Protein AF-A0A8T5JC82-F1 (afdb_monomer_lite)

Radius of gyration: 23.62 Å; chains: 1; bounding box: 60×57×66 Å

Foldseek 3Di:
DPDPPVVVVVVVVVVVPPPDPDPPPPPVVCVPDPDPVVVVVVVVVVVVVVVVVVVVLVVLQVVQFWDKDFLLLLQLLQADPPPRFRQPLVLLLLLVLQCCVPPNDPDPDPDNPNQLVQVLDPDDRDDSVNLNVVLVCCVVPNADRVLAFEAEPSSHGDDDSSVSSSCLNNVPRIGIYGYYDDDDDDGPTLVVCVVSPNDPVNSVVSLLSVLVSCQQLLSFWKKKFWLLLVVCPVVLVVVVVVPWDFSDKDKFQFPDLLVLLVQLCVLPPDDPVVSVVLVVLCPPGRGIMMITGTRDRSFDWDADPVRDTFGPVVVVVLVVVLVVVCVVSVHHSVNTIDIRGDSVSSNVNSVSCVVRGPPPDD

Secondary structure (DSSP, 8-state):
--SSHHHHHHHHHHHTT--S---GGGGGGGTT---HHHHHHHHHHHHHHHHHHHHHHHHHHHHT--EEEEHHHHHTT-B-TTT--BSBHHHHHHHHHHHIIIII----SSS-HHHHHHHTSSS----HHHHHHHHHHHHHH---GGGPEEE-TT--EEE-HHHHHHHHHTT-SEEEEEE-SS-----BSHHHHHHTT--HHHHHHHHHHHHHHHHHTT-SEEEEEPGGGGGGHHHHHHHHHTTS-EEEEEEEE-S-HHHHHHHHHTTS---HHHHHHHHHTTTTS--EEEEEEE--SS--EEE-TTS-EEEHHHHHHHHHHHHHHHHHHT--GGGTEE--SSHHHHHHHHHHHHHHS-----

Sequence (362 aa):
METKKTTIGKLRGLANHLPKPIEDGLLQSYRSLNNIKSRVWWKVYLAISNKKENLIWTKAIKENSPIMKNTKDFIARQFNNRDENLNRYDIIVRYLAIDKHYNGSSEKIKHDLYEKMQLKRDKEYISKDRILSLVRSIKEKGYDEKSSILVNRLQQLVDGSHRSASALYLDQKQIPIIVHGYNEKVEFGIDWFKKNDFTSEEIQYLKKMKDEIFIEKGILFPLILWPTIQNHFNEIEKKLMKKYRVAKTQNILLEDLSKFTKELYTLDDIPMWQINQKIKGMEGKAPNIKILYIEIPKPKFRKNENGKKVSTTLEGLKSSFRKTYSKKANIKDFYIMHSPDNFEDNQEAVKIIKKHATKKNE

Structure (mmCIF, N/CA/C/O backbone):
data_AF-A0A8T5JC82-F1
#
_entry.id   AF-A0A8T5JC82-F1
#
loop_
_atom_site.group_PDB
_atom_site.id
_atom_site.type_symbol
_atom_site.label_atom_id
_atom_site.label_alt_id
_atom_site.label_comp_id
_atom_site.label_asym_id
_atom_site.label_entity_id
_atom_site.label_seq_id
_atom_site.pdbx_PDB_ins_code
_atom_site.Cartn_x
_atom_site.Cartn_y
_atom_site.Cartn_z
_atom_site.occupancy
_atom_site.B_iso_or_equiv
_atom_site.auth_seq_id
_atom_site.auth_comp_id
_atom_site.auth_asym_id
_atom_site.auth_atom_id
_atom_site.pdbx_PDB_model_num
ATOM 1 N N . MET A 1 1 ? -36.727 22.807 -36.381 1.00 39.69 1 MET A N 1
ATOM 2 C CA . MET A 1 1 ? -35.338 23.074 -35.954 1.00 39.69 1 MET A CA 1
ATOM 3 C C . MET A 1 1 ? -35.365 24.189 -34.909 1.00 39.69 1 MET A C 1
ATOM 5 O O . MET A 1 1 ? -34.933 25.280 -35.216 1.00 39.69 1 MET A O 1
ATOM 9 N N . GLU A 1 2 ? -35.927 23.978 -33.703 1.00 33.50 2 GLU A N 1
ATOM 10 C CA . GLU A 1 2 ? -36.142 25.127 -32.789 1.00 33.50 2 GLU A CA 1
ATOM 11 C C . GLU A 1 2 ? -36.312 24.826 -31.284 1.00 33.50 2 GLU A C 1
ATOM 13 O O . GLU A 1 2 ? -36.796 25.661 -30.533 1.00 33.50 2 GLU A O 1
ATOM 18 N N . THR A 1 3 ? -35.859 23.674 -30.776 1.00 34.47 3 THR A N 1
ATOM 19 C CA . THR A 1 3 ? -36.050 23.324 -29.345 1.00 34.47 3 THR A CA 1
ATOM 20 C C . THR A 1 3 ? -34.764 23.071 -28.550 1.00 34.47 3 THR A C 1
ATOM 22 O O . THR A 1 3 ? -34.827 22.785 -27.359 1.00 34.47 3 THR A O 1
ATOM 25 N N . LYS A 1 4 ? -33.572 23.242 -29.147 1.00 33.66 4 LYS A N 1
ATOM 26 C CA . LYS A 1 4 ? -32.274 23.083 -28.443 1.00 33.66 4 LYS A CA 1
ATOM 27 C C . LYS A 1 4 ? -31.615 24.392 -27.980 1.00 33.66 4 LYS A C 1
ATOM 29 O O . LYS A 1 4 ? -30.685 24.342 -27.177 1.00 33.66 4 LYS A O 1
ATOM 34 N N . LYS A 1 5 ? -32.075 25.564 -28.441 1.00 32.91 5 LYS A N 1
ATOM 35 C CA . LYS A 1 5 ? -31.470 26.867 -28.079 1.00 32.91 5 LYS A CA 1
ATOM 36 C C . LYS A 1 5 ? -31.948 27.421 -26.726 1.00 32.91 5 LYS A C 1
ATOM 38 O O . LYS A 1 5 ? -31.210 28.161 -26.081 1.00 32.91 5 LYS A O 1
ATOM 43 N N . THR A 1 6 ? -33.119 27.016 -26.236 1.00 34.06 6 THR A N 1
ATOM 44 C CA . THR A 1 6 ? -33.730 27.570 -25.012 1.00 34.06 6 THR A CA 1
ATOM 45 C C . THR A 1 6 ? -33.169 26.988 -23.707 1.00 34.06 6 THR A C 1
ATOM 47 O O . THR A 1 6 ? -33.132 27.686 -22.693 1.00 34.06 6 THR A O 1
ATOM 50 N N . THR A 1 7 ? -32.637 25.761 -23.708 1.00 35.09 7 THR A N 1
ATOM 51 C CA . THR A 1 7 ? -32.039 25.151 -22.501 1.00 35.09 7 THR A CA 1
ATOM 52 C C . THR A 1 7 ? -30.637 25.696 -22.196 1.00 35.09 7 THR A C 1
ATOM 54 O O . THR A 1 7 ? -30.268 25.851 -21.033 1.00 35.09 7 THR A O 1
ATOM 57 N N . ILE A 1 8 ? -29.863 26.058 -23.228 1.00 35.12 8 ILE A N 1
ATOM 58 C CA . ILE A 1 8 ? -28.504 26.612 -23.074 1.00 35.12 8 ILE A CA 1
ATOM 59 C C . ILE A 1 8 ? -28.554 28.067 -22.574 1.00 35.12 8 ILE A C 1
ATOM 61 O O . ILE A 1 8 ? -27.736 28.455 -21.739 1.00 35.12 8 ILE A O 1
ATOM 65 N N . GLY A 1 9 ? -29.548 28.852 -23.010 1.00 30.25 9 GLY A N 1
ATOM 66 C CA . GLY A 1 9 ? -29.776 30.218 -22.520 1.00 30.25 9 GLY A CA 1
ATOM 67 C C . GLY A 1 9 ? -30.139 30.274 -21.031 1.00 30.25 9 GLY A C 1
ATOM 68 O O . GLY A 1 9 ? -29.582 31.085 -20.293 1.00 30.25 9 GLY A O 1
ATOM 69 N N . LYS A 1 10 ? -30.982 29.346 -20.551 1.00 33.84 10 LYS A N 1
ATOM 70 C CA . LYS A 1 10 ? -31.361 29.262 -19.126 1.00 33.84 10 LYS A CA 1
ATOM 71 C C . LYS A 1 10 ? -30.206 28.831 -18.209 1.00 33.84 10 LYS A C 1
ATOM 73 O O . LYS A 1 10 ? -30.127 29.299 -17.077 1.00 33.84 10 LYS A O 1
ATOM 78 N N . LEU A 1 11 ? -29.269 28.008 -18.695 1.00 33.88 11 LEU A N 1
ATOM 79 C CA . LEU A 1 11 ? -28.065 27.626 -17.938 1.00 33.88 11 LEU A CA 1
ATOM 80 C C . LEU A 1 11 ? -27.020 28.752 -17.852 1.00 33.88 11 LEU A C 1
ATOM 82 O O . LEU A 1 11 ? -26.291 28.821 -16.865 1.00 33.88 11 LEU A O 1
ATOM 86 N N . ARG A 1 12 ? -26.961 29.655 -18.843 1.00 34.12 12 ARG A N 1
ATOM 87 C CA . ARG A 1 12 ? -26.085 30.842 -18.798 1.00 34.12 12 ARG A CA 1
ATOM 88 C C . ARG A 1 12 ? -26.594 31.915 -17.830 1.00 34.12 12 ARG A C 1
ATOM 90 O O . ARG A 1 12 ? -25.780 32.508 -17.131 1.00 34.12 12 ARG A O 1
ATOM 97 N N . GLY A 1 13 ? -27.911 32.107 -17.719 1.00 30.98 13 GLY A N 1
ATOM 98 C CA . GLY A 1 13 ? -28.504 33.046 -16.753 1.00 30.98 13 GLY A CA 1
ATOM 99 C C . GLY A 1 13 ? -28.224 32.681 -15.288 1.00 30.98 13 GLY A C 1
ATOM 100 O O . GLY A 1 13 ? -27.914 33.553 -14.485 1.00 30.98 13 GLY A O 1
ATOM 101 N N . LEU A 1 14 ? -28.224 31.385 -14.955 1.00 35.31 14 LEU A N 1
ATOM 102 C CA . LEU A 1 14 ? -27.908 30.889 -13.606 1.00 35.31 14 LEU A CA 1
ATOM 103 C C . LEU A 1 14 ? -26.423 31.024 -13.226 1.00 35.31 14 LEU A C 1
ATOM 105 O O . LEU A 1 14 ? -26.105 31.082 -12.041 1.00 35.31 14 LEU A O 1
ATOM 109 N N . ALA A 1 15 ? -25.513 31.091 -14.204 1.00 35.59 15 ALA A N 1
ATOM 110 C CA . ALA A 1 15 ? -24.084 31.280 -13.950 1.00 35.59 15 ALA A CA 1
ATOM 111 C C . ALA A 1 15 ? -23.743 32.727 -13.549 1.00 35.59 15 ALA A C 1
ATOM 113 O O . ALA A 1 15 ? -22.815 32.945 -12.776 1.00 35.59 15 ALA A O 1
ATOM 114 N N . ASN A 1 16 ? -24.529 33.705 -14.010 1.00 34.12 16 ASN A N 1
ATOM 115 C CA . ASN A 1 16 ? -24.330 35.127 -13.706 1.00 34.12 16 ASN A CA 1
ATOM 116 C C . ASN A 1 16 ? -24.946 35.559 -12.363 1.00 34.12 16 ASN A C 1
ATOM 118 O O . ASN A 1 16 ? -24.823 36.716 -11.975 1.00 34.12 16 ASN A O 1
ATOM 122 N N . HIS A 1 17 ? -25.622 34.649 -11.657 1.00 36.19 17 HIS A N 1
ATOM 123 C CA . HIS A 1 17 ? -26.113 34.845 -10.285 1.00 36.19 17 HIS A CA 1
ATOM 124 C C . HIS A 1 17 ? -25.410 33.912 -9.289 1.00 36.19 17 HIS A C 1
ATOM 126 O O . HIS A 1 17 ? -25.869 33.741 -8.160 1.00 36.19 17 HIS A O 1
ATOM 132 N N . LEU A 1 18 ? -24.290 33.297 -9.694 1.00 34.41 18 LEU A N 1
ATOM 133 C CA . LEU A 1 18 ? -23.424 32.585 -8.764 1.00 34.41 18 LEU A CA 1
ATOM 134 C C . LEU A 1 18 ? -22.832 33.608 -7.783 1.00 34.41 18 LEU A C 1
ATOM 136 O O . LEU A 1 18 ? -22.176 34.552 -8.233 1.00 34.41 18 LEU A O 1
ATOM 140 N N . PRO A 1 19 ? -23.033 33.451 -6.462 1.00 31.38 19 PRO A N 1
ATOM 141 C CA . PRO A 1 19 ? -22.309 34.263 -5.499 1.00 31.38 19 PRO A CA 1
ATOM 142 C C . PRO A 1 19 ? -20.804 34.094 -5.751 1.00 31.38 19 PRO A C 1
ATOM 144 O O . PRO A 1 19 ? -20.332 32.988 -6.042 1.00 31.38 19 PRO A O 1
ATOM 147 N N . LYS A 1 20 ? -20.064 35.210 -5.673 1.00 35.31 20 LYS A N 1
ATOM 148 C CA . LYS A 1 20 ? -18.591 35.229 -5.637 1.00 35.31 20 LYS A CA 1
ATOM 149 C C . LYS A 1 20 ? -18.082 34.160 -4.653 1.00 35.31 20 LYS A C 1
ATOM 151 O O . LYS A 1 20 ? -18.830 33.820 -3.734 1.00 35.31 20 LYS A O 1
ATOM 156 N N . PRO A 1 21 ? -16.862 33.615 -4.857 1.00 36.16 21 PRO A N 1
ATOM 157 C CA . PRO A 1 21 ? -16.375 32.472 -4.094 1.00 36.16 21 PRO A CA 1
ATOM 158 C C . PRO A 1 21 ? -16.602 32.737 -2.611 1.00 36.16 21 PRO A C 1
ATOM 160 O O . PRO A 1 21 ? -16.091 33.713 -2.072 1.00 36.16 21 PRO A O 1
ATOM 163 N N . ILE A 1 22 ? -17.459 31.920 -2.007 1.00 36.41 22 ILE A N 1
ATOM 164 C CA . ILE A 1 22 ? -17.767 32.019 -0.591 1.00 36.41 22 ILE A CA 1
ATOM 165 C C . ILE A 1 22 ? -16.470 31.648 0.124 1.00 36.41 22 ILE A C 1
ATOM 167 O O . ILE A 1 22 ? -16.003 30.519 -0.026 1.00 36.41 22 ILE A O 1
ATOM 171 N N . GLU A 1 23 ? -15.878 32.622 0.817 1.00 37.09 23 GLU A N 1
ATOM 172 C CA . GLU A 1 23 ? -14.703 32.439 1.667 1.00 37.09 23 GLU A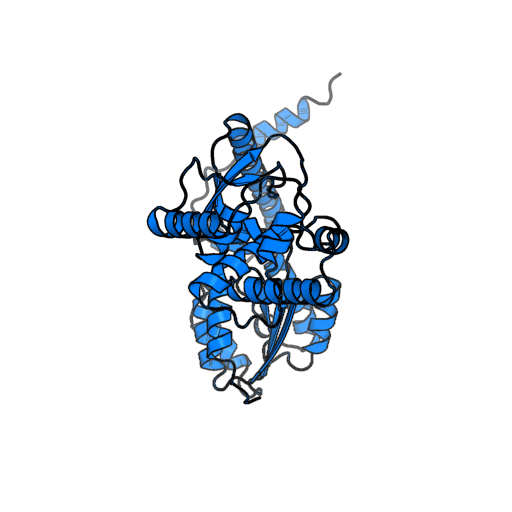 CA 1
ATOM 173 C C . GLU A 1 23 ? -14.909 31.251 2.618 1.00 37.09 23 GLU A C 1
ATOM 175 O O . GLU A 1 23 ? -16.023 30.977 3.081 1.00 37.09 23 GLU A O 1
ATOM 180 N N . ASP A 1 24 ? -13.813 30.543 2.889 1.00 39.47 24 ASP A N 1
ATOM 181 C CA . ASP A 1 24 ? -13.731 29.193 3.465 1.00 39.47 24 ASP A CA 1
ATOM 182 C C . ASP A 1 24 ? -14.443 28.984 4.826 1.00 39.47 24 ASP A C 1
ATOM 184 O O .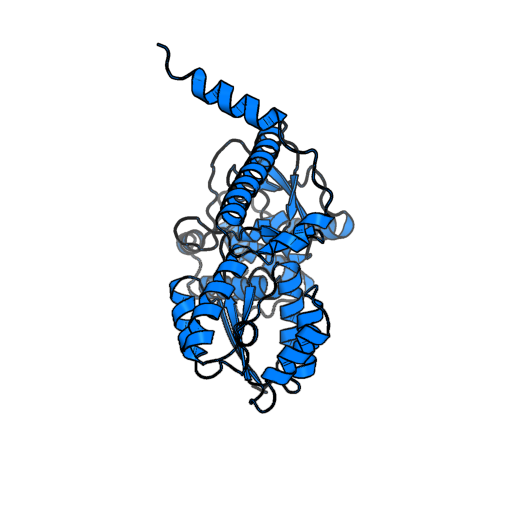 ASP A 1 24 ? -14.582 27.854 5.295 1.00 39.47 24 ASP A O 1
ATOM 188 N N . GLY A 1 25 ? -14.970 30.041 5.451 1.00 31.92 25 GLY A N 1
ATOM 189 C CA . GLY A 1 25 ? -15.640 30.003 6.755 1.00 31.92 25 GLY A CA 1
ATOM 190 C C . GLY A 1 25 ? -17.055 29.402 6.777 1.00 31.92 25 GLY A C 1
ATOM 191 O O . GLY A 1 25 ? -17.503 28.945 7.827 1.00 31.92 25 GLY A O 1
ATOM 192 N N . LEU A 1 26 ? -17.779 29.340 5.652 1.00 31.41 26 LEU A N 1
ATOM 193 C CA . LEU A 1 26 ? -19.187 28.885 5.641 1.00 31.41 26 LEU A CA 1
ATOM 194 C C . LEU A 1 26 ? -19.376 27.368 5.442 1.00 31.41 26 LEU A C 1
ATOM 196 O O . LEU A 1 26 ? -20.502 26.872 5.519 1.00 31.41 26 LEU A O 1
ATOM 200 N N . LEU A 1 27 ? -18.302 26.595 5.237 1.00 38.69 27 LEU A N 1
ATOM 201 C CA . LEU A 1 27 ? -18.397 25.132 5.105 1.00 38.69 27 LEU A CA 1
ATOM 202 C C . LEU A 1 27 ? -18.720 24.421 6.433 1.00 38.69 27 LEU A C 1
ATOM 204 O O . LEU A 1 27 ? -19.273 23.316 6.419 1.00 38.69 27 LEU A O 1
ATOM 208 N N . GLN A 1 28 ? -18.427 25.050 7.579 1.00 34.97 28 GLN A N 1
ATOM 209 C CA . GLN A 1 28 ? -18.692 24.465 8.898 1.00 34.97 28 GLN A CA 1
ATOM 210 C C . GLN A 1 28 ? -20.190 24.366 9.223 1.00 34.97 28 GLN A C 1
ATOM 212 O O . GLN A 1 28 ? -20.608 23.397 9.856 1.00 34.97 28 GLN A O 1
ATOM 217 N N . SER A 1 29 ? -21.026 25.286 8.732 1.00 32.56 29 SER A N 1
ATOM 218 C CA . SER A 1 29 ? -22.471 25.278 9.011 1.00 32.56 29 SER A CA 1
ATOM 219 C C . SER A 1 29 ? -23.255 24.249 8.184 1.00 32.56 29 SER A C 1
ATOM 221 O O . SER A 1 29 ? -24.373 23.890 8.546 1.00 32.56 29 SER A O 1
ATOM 223 N N . TYR A 1 30 ? -22.669 23.702 7.112 1.00 35.28 30 TYR A N 1
ATOM 224 C CA . TYR A 1 30 ? -23.335 22.724 6.241 1.00 35.28 30 TYR A CA 1
ATOM 225 C C . TYR A 1 30 ? -23.135 21.260 6.660 1.00 35.28 30 TYR A C 1
ATOM 227 O O . TYR A 1 30 ? -23.903 20.395 6.231 1.00 35.28 30 TYR A O 1
ATOM 235 N N . ARG A 1 31 ? -22.149 20.964 7.523 1.00 38.31 31 ARG A N 1
ATOM 236 C CA . ARG A 1 31 ? -21.901 19.607 8.054 1.00 38.31 31 ARG A CA 1
ATOM 237 C C . ARG A 1 31 ? -23.002 19.114 9.002 1.00 38.31 31 ARG A C 1
ATOM 239 O O . ARG A 1 31 ? -23.110 17.908 9.209 1.00 38.31 31 ARG A O 1
ATOM 246 N N . SER A 1 32 ? -23.834 20.009 9.537 1.00 39.22 32 SER A N 1
ATOM 247 C CA . SER A 1 32 ? -24.924 19.671 10.463 1.00 39.22 32 SER A CA 1
ATOM 248 C C . SER A 1 32 ? -26.269 19.378 9.783 1.00 39.22 32 SER A C 1
ATOM 250 O O . SER A 1 32 ? -27.200 18.935 10.453 1.00 39.22 32 SER A O 1
ATOM 252 N N . LEU A 1 33 ? -26.401 19.569 8.462 1.00 34.00 33 LEU A N 1
ATOM 253 C CA . LEU A 1 33 ? -27.695 19.470 7.778 1.00 34.00 33 LEU A CA 1
ATOM 254 C C . LEU A 1 33 ? -27.789 18.247 6.858 1.00 34.00 33 LEU A C 1
ATOM 256 O O . LEU A 1 33 ? -27.259 18.194 5.745 1.00 34.00 33 LEU A O 1
ATOM 260 N N . ASN A 1 34 ? -28.571 17.278 7.328 1.00 42.41 34 ASN A N 1
ATOM 261 C CA . ASN A 1 34 ? -28.935 16.017 6.682 1.00 42.41 34 ASN A CA 1
ATOM 262 C C . ASN A 1 34 ? -29.936 16.223 5.519 1.00 42.41 34 ASN A C 1
ATOM 264 O O . ASN A 1 34 ? -30.946 15.531 5.431 1.00 42.41 34 ASN A O 1
ATOM 268 N N . ASN A 1 35 ? -29.711 17.220 4.653 1.00 40.47 35 ASN A N 1
ATOM 269 C CA . ASN A 1 35 ? -30.736 17.707 3.729 1.00 40.47 35 ASN A CA 1
ATOM 270 C C . ASN A 1 35 ? -30.353 17.562 2.246 1.00 40.47 35 ASN A C 1
ATOM 272 O O . ASN A 1 35 ? -29.208 17.760 1.851 1.00 40.47 35 ASN A O 1
ATOM 276 N N . ILE A 1 36 ? -31.332 17.234 1.395 1.00 39.91 36 ILE A N 1
ATOM 277 C CA . ILE A 1 36 ? -31.166 16.854 -0.028 1.00 39.91 36 ILE A CA 1
ATOM 278 C C . ILE A 1 36 ? -30.349 17.880 -0.844 1.00 39.91 36 ILE A C 1
ATOM 280 O O . ILE A 1 36 ? -29.593 17.495 -1.739 1.00 39.91 36 ILE A O 1
ATOM 284 N N . LYS A 1 37 ? -30.421 19.173 -0.494 1.00 34.75 37 LYS A N 1
ATOM 285 C CA . LYS A 1 37 ? -29.662 20.257 -1.141 1.00 34.75 37 LYS A CA 1
ATOM 286 C C . LYS A 1 37 ? -28.137 20.106 -1.003 1.00 34.75 37 LYS A C 1
ATOM 288 O O . LYS A 1 37 ? -27.432 20.395 -1.968 1.00 34.75 37 LYS A O 1
ATOM 293 N N . SER A 1 38 ? -27.619 19.584 0.117 1.00 49.59 38 SER A N 1
ATOM 294 C CA . SER A 1 38 ? -26.169 19.381 0.305 1.00 49.59 38 SER A CA 1
ATOM 295 C C . SER A 1 38 ? -25.626 18.269 -0.599 1.00 49.59 38 SER A C 1
ATOM 297 O O . SER A 1 38 ? -24.549 18.400 -1.173 1.00 49.59 38 SER A O 1
ATOM 299 N N . ARG A 1 39 ? -26.417 17.213 -0.843 1.00 42.31 39 ARG A N 1
ATOM 300 C CA . ARG A 1 39 ? -26.066 16.121 -1.772 1.00 42.31 39 ARG A CA 1
ATOM 301 C C . ARG A 1 39 ? -26.080 16.566 -3.238 1.00 42.31 39 ARG A C 1
ATOM 303 O O . ARG A 1 39 ? -25.300 16.040 -4.031 1.00 42.31 39 ARG A O 1
ATOM 310 N N . VAL A 1 40 ? -26.944 17.513 -3.610 1.00 44.12 40 VAL A N 1
ATOM 311 C CA . VAL A 1 40 ? -26.987 18.083 -4.970 1.00 44.12 40 VAL A CA 1
ATOM 312 C C . VAL A 1 40 ? -25.781 18.989 -5.209 1.00 44.12 40 VAL A C 1
ATOM 314 O O . VAL A 1 40 ? -25.069 18.787 -6.190 1.00 44.12 40 VAL A O 1
ATOM 317 N N . TRP A 1 41 ? -25.478 19.902 -4.282 1.00 46.03 41 TRP A N 1
ATOM 318 C CA . TRP A 1 41 ? -24.269 20.731 -4.352 1.00 46.03 41 TRP A CA 1
ATOM 319 C C . TRP A 1 41 ? -22.983 19.897 -4.326 1.00 46.03 41 TRP A C 1
ATOM 321 O O . TRP A 1 41 ? -22.046 20.186 -5.067 1.00 46.03 41 TRP A O 1
ATO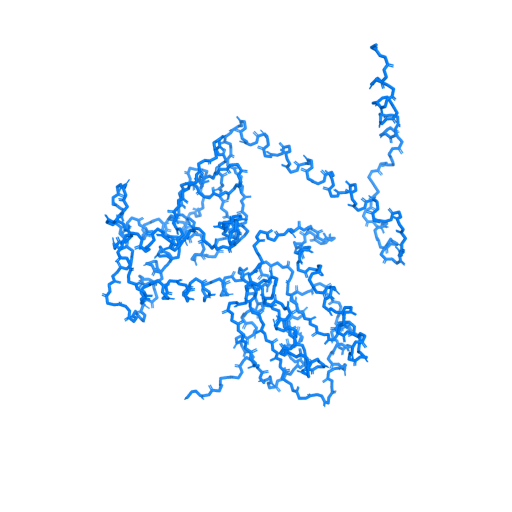M 331 N N . TRP A 1 42 ? -22.972 18.787 -3.584 1.00 44.34 42 TRP A N 1
ATOM 332 C CA . TRP A 1 42 ? -21.884 17.808 -3.604 1.00 44.34 42 TRP A CA 1
ATOM 333 C C . TRP A 1 42 ? -21.683 17.156 -4.981 1.00 44.34 42 TRP A C 1
ATOM 335 O O . TRP A 1 42 ? -20.557 17.056 -5.472 1.00 44.34 42 TRP A O 1
ATOM 345 N N . LYS A 1 43 ? -22.771 16.747 -5.649 1.00 43.47 43 LYS A N 1
ATOM 346 C CA . LYS A 1 43 ? -22.710 16.226 -7.026 1.00 43.47 43 LYS A CA 1
ATOM 347 C C . LYS A 1 43 ? -22.212 17.285 -8.015 1.00 43.47 43 LYS A C 1
ATOM 349 O O . LYS A 1 43 ? -21.453 16.945 -8.919 1.00 43.47 43 LYS A O 1
ATOM 354 N N . VAL A 1 44 ? -22.597 18.550 -7.831 1.00 44.75 44 VAL A N 1
ATOM 355 C CA . VAL A 1 44 ? -22.126 19.678 -8.653 1.00 44.75 44 VAL A CA 1
ATOM 356 C C . VAL A 1 44 ? -20.630 19.927 -8.440 1.00 44.75 44 VAL A C 1
ATOM 358 O O . VAL A 1 44 ? -19.894 20.029 -9.418 1.00 44.75 44 VAL A O 1
ATOM 361 N N . TYR A 1 45 ? -20.150 19.933 -7.194 1.00 47.59 45 TYR A N 1
ATOM 362 C CA . TYR A 1 45 ? -18.726 20.085 -6.883 1.00 47.59 45 TYR A CA 1
ATOM 363 C C . TYR A 1 45 ? -17.877 18.972 -7.518 1.00 47.59 45 TYR A C 1
ATOM 365 O O . TYR A 1 45 ? -16.897 19.267 -8.202 1.00 47.59 45 TYR A O 1
ATOM 373 N N . LEU A 1 46 ? -18.299 17.707 -7.391 1.00 39.88 46 LEU A N 1
ATOM 374 C CA . LEU A 1 46 ? -17.639 16.566 -8.044 1.00 39.88 46 LEU A CA 1
ATOM 375 C C . LEU A 1 46 ? -17.643 16.681 -9.577 1.00 39.88 46 LEU A C 1
ATOM 377 O O . LEU A 1 46 ? -16.666 16.328 -10.236 1.00 39.88 46 LEU A O 1
ATOM 381 N N . ALA A 1 47 ? -18.730 17.181 -10.171 1.00 40.12 47 ALA A N 1
ATOM 382 C CA . ALA A 1 47 ? -18.799 17.398 -11.613 1.00 40.12 47 ALA A CA 1
ATOM 383 C C . ALA A 1 47 ? -17.832 18.503 -12.077 1.00 40.12 47 ALA A C 1
ATOM 385 O O . ALA A 1 47 ? -17.193 18.364 -13.121 1.00 40.12 47 ALA A O 1
ATOM 386 N N . ILE A 1 48 ? -17.686 19.576 -11.293 1.00 42.66 48 ILE A N 1
ATOM 387 C CA . ILE A 1 48 ? -16.760 20.683 -11.571 1.00 42.66 48 ILE A CA 1
ATOM 388 C C . ILE A 1 48 ? -15.302 20.240 -11.383 1.00 42.66 48 ILE A C 1
ATOM 390 O O . ILE A 1 48 ? -14.467 20.554 -12.234 1.00 42.66 48 ILE A O 1
ATOM 394 N N . SER A 1 49 ? -14.986 19.477 -10.328 1.00 41.69 49 SER A N 1
ATOM 395 C CA . SER A 1 49 ? -13.632 18.950 -10.103 1.00 41.69 49 SER A CA 1
ATOM 396 C C . SER A 1 49 ? -13.208 18.007 -11.230 1.00 41.69 49 SER A C 1
ATOM 398 O O . SER A 1 49 ? -12.120 18.168 -11.780 1.00 41.69 49 SER A O 1
ATOM 400 N N . ASN A 1 50 ? -14.103 17.108 -11.656 1.00 43.88 50 ASN A N 1
ATOM 401 C CA . ASN A 1 50 ? -13.866 16.216 -12.792 1.00 43.88 50 ASN A CA 1
ATOM 402 C C . ASN A 1 50 ? -13.672 16.996 -14.104 1.00 43.88 50 ASN A C 1
ATOM 404 O O . ASN A 1 50 ? -12.834 16.627 -14.923 1.00 43.88 50 ASN A O 1
ATOM 408 N N . LYS A 1 51 ? -14.408 18.100 -14.313 1.00 45.66 51 LYS A N 1
ATOM 409 C CA . LYS A 1 51 ? -14.226 18.975 -15.486 1.00 45.66 51 LYS A CA 1
ATOM 410 C C . LYS A 1 51 ? -12.860 19.664 -15.498 1.00 45.66 51 LYS A C 1
ATOM 412 O O . LYS A 1 51 ? -12.232 19.712 -16.552 1.00 45.66 51 LYS A O 1
ATOM 417 N N . LYS A 1 52 ? -12.399 20.183 -14.354 1.00 51.03 52 LYS A N 1
ATOM 418 C CA . LYS A 1 52 ? -11.067 20.804 -14.232 1.00 51.03 52 LYS A CA 1
ATOM 419 C C . LYS A 1 52 ? -9.950 19.789 -14.464 1.00 51.03 52 LYS A C 1
ATOM 421 O O . LYS A 1 52 ? -9.025 20.081 -15.212 1.00 51.03 52 LYS A O 1
ATOM 426 N N . GLU A 1 53 ? -10.063 18.598 -13.880 1.00 55.38 53 GLU A N 1
ATOM 427 C CA . GLU A 1 53 ? -9.099 17.517 -14.091 1.00 55.38 53 GLU A CA 1
ATOM 428 C C . GLU A 1 53 ? -9.040 17.118 -15.575 1.00 55.38 53 GLU A C 1
ATOM 430 O O . GLU A 1 53 ? -7.963 17.114 -16.165 1.00 55.38 53 GLU A O 1
ATOM 435 N N . ASN A 1 54 ? -10.191 16.922 -16.228 1.00 57.75 54 ASN A N 1
ATOM 436 C CA . ASN A 1 54 ? -10.253 16.648 -17.667 1.00 57.75 54 ASN A CA 1
ATOM 437 C C . ASN A 1 54 ? -9.607 17.749 -18.522 1.00 57.75 54 ASN A C 1
ATOM 439 O O . ASN A 1 54 ? -8.949 17.435 -19.513 1.00 57.75 54 ASN A O 1
ATOM 443 N N . LEU A 1 55 ? -9.758 19.026 -18.158 1.00 56.72 55 LEU A N 1
ATOM 444 C CA . LEU A 1 55 ? -9.154 20.136 -18.900 1.00 56.72 55 LEU A CA 1
ATOM 445 C C . LEU A 1 55 ? -7.619 20.126 -18.799 1.00 56.72 55 LEU A C 1
ATOM 447 O O . LEU A 1 55 ? -6.949 20.300 -19.815 1.00 56.72 55 LEU A O 1
ATOM 451 N N . ILE A 1 56 ? -7.075 19.858 -17.606 1.00 60.06 56 ILE A N 1
ATOM 452 C CA . ILE A 1 56 ? -5.626 19.718 -17.379 1.00 60.06 56 ILE A CA 1
ATOM 453 C C . ILE A 1 56 ? -5.069 18.571 -18.227 1.00 60.06 56 ILE A C 1
ATOM 455 O O . ILE A 1 56 ? -4.080 18.757 -18.932 1.00 60.06 56 ILE A O 1
ATOM 459 N N . TRP A 1 57 ? -5.740 17.415 -18.233 1.00 63.09 57 TRP A N 1
ATOM 460 C CA . TRP A 1 57 ? -5.325 16.272 -19.053 1.00 63.09 57 TRP A CA 1
ATOM 461 C C . TRP A 1 57 ? -5.396 16.575 -20.546 1.00 63.09 57 TRP A C 1
ATOM 463 O O . TRP A 1 57 ? -4.474 16.248 -21.283 1.00 63.09 57 TRP A O 1
ATOM 473 N N . THR A 1 58 ? -6.458 17.245 -20.997 1.00 60.53 58 THR A N 1
ATOM 474 C CA . THR A 1 58 ? -6.618 17.600 -22.415 1.00 60.53 58 THR A CA 1
ATOM 475 C C . THR A 1 58 ? -5.516 18.552 -22.879 1.00 60.53 58 THR A C 1
ATOM 477 O O . THR A 1 58 ? -5.045 18.432 -24.007 1.00 60.53 58 THR A O 1
ATOM 480 N N . LYS A 1 59 ? -5.087 19.477 -22.014 1.00 58.38 59 LYS A N 1
ATOM 481 C CA . LYS A 1 59 ? -3.985 20.401 -22.293 1.00 58.38 59 LYS A CA 1
ATOM 482 C C . LYS A 1 59 ? -2.633 19.680 -22.296 1.00 58.38 59 LYS A C 1
ATOM 484 O O . LYS A 1 59 ? -1.912 19.768 -23.280 1.00 58.38 59 LYS A O 1
ATOM 489 N N . ALA A 1 60 ? -2.340 18.881 -21.271 1.00 62.09 60 ALA A N 1
ATOM 490 C CA . ALA A 1 60 ? -1.074 18.155 -21.177 1.00 62.09 60 ALA A CA 1
ATOM 491 C C . ALA A 1 60 ? -0.875 17.121 -22.297 1.00 62.09 60 ALA A C 1
ATOM 493 O O . ALA A 1 60 ? 0.233 16.973 -22.798 1.00 62.09 60 ALA A O 1
ATOM 494 N N . ILE A 1 61 ? -1.948 16.451 -22.739 1.00 67.81 61 ILE A N 1
ATOM 495 C CA . ILE A 1 61 ? -1.908 15.554 -23.906 1.00 67.81 61 ILE A CA 1
ATOM 496 C C . ILE A 1 61 ? -1.558 16.332 -25.183 1.00 67.81 61 ILE A C 1
ATOM 498 O O . ILE A 1 61 ? -0.843 15.814 -26.033 1.00 67.81 61 ILE A O 1
ATOM 502 N N . LYS A 1 62 ? -2.055 17.567 -25.330 1.00 62.06 62 LYS A N 1
ATOM 503 C CA . LYS A 1 62 ? -1.759 18.416 -26.494 1.00 62.06 62 LYS A CA 1
ATOM 504 C C . LYS A 1 62 ? -0.340 18.980 -26.470 1.00 62.06 62 LYS A C 1
ATOM 506 O O . LYS A 1 62 ? 0.258 19.127 -27.526 1.00 62.06 62 LYS A O 1
ATOM 511 N N . GLU A 1 63 ? 0.177 19.294 -25.287 1.00 66.38 63 GLU A N 1
ATOM 512 C CA . GLU A 1 63 ? 1.478 19.955 -25.104 1.00 66.38 63 GLU A CA 1
ATOM 513 C C . GLU A 1 63 ? 2.624 18.968 -24.827 1.00 66.38 63 GLU A C 1
ATOM 515 O O . GLU A 1 63 ? 3.768 19.386 -24.672 1.00 66.38 63 GLU A O 1
ATOM 520 N N . ASN A 1 64 ? 2.329 17.664 -24.736 1.00 72.12 64 ASN A N 1
ATOM 521 C CA . ASN A 1 64 ? 3.276 16.586 -24.420 1.00 72.12 64 ASN A CA 1
ATOM 522 C C . ASN A 1 64 ? 4.171 16.888 -23.198 1.00 72.12 64 ASN A C 1
ATOM 524 O O . ASN A 1 64 ? 5.323 16.463 -23.128 1.00 72.12 64 ASN A O 1
ATOM 528 N N . SER A 1 65 ? 3.642 17.661 -22.246 1.00 81.56 65 SER A N 1
ATOM 529 C CA . SER A 1 65 ? 4.400 18.177 -21.107 1.00 81.56 65 SER A CA 1
ATOM 530 C C . SER A 1 65 ? 4.330 17.220 -19.912 1.00 81.56 65 SER A C 1
ATOM 532 O O . SER A 1 65 ? 3.255 16.667 -19.642 1.00 81.56 65 SER A O 1
ATOM 534 N N . PRO A 1 66 ? 5.434 17.036 -19.164 1.00 88.00 66 PRO A N 1
ATOM 535 C CA . PRO A 1 66 ? 5.438 16.226 -17.954 1.00 88.00 66 PRO A CA 1
ATOM 536 C C . PRO A 1 66 ? 4.437 16.722 -16.906 1.00 88.00 66 PRO A C 1
ATOM 538 O O . PRO A 1 66 ? 4.333 17.913 -16.622 1.00 88.00 66 PRO A O 1
ATOM 541 N N . ILE A 1 67 ? 3.729 15.789 -16.271 1.00 89.06 67 ILE A N 1
ATOM 542 C CA . ILE A 1 67 ? 2.873 16.043 -15.112 1.00 89.06 67 ILE A CA 1
ATOM 543 C C . ILE A 1 67 ? 3.451 15.313 -13.907 1.00 89.06 67 ILE A C 1
ATOM 545 O O . ILE A 1 67 ? 3.667 14.104 -13.950 1.00 89.06 67 ILE A O 1
ATOM 549 N N . MET A 1 68 ? 3.621 16.017 -12.790 1.00 90.81 68 MET A N 1
ATOM 550 C CA . MET A 1 68 ? 4.019 15.380 -11.537 1.00 90.81 68 MET A CA 1
ATOM 551 C C . MET A 1 68 ? 2.861 14.583 -10.937 1.00 90.81 68 MET A C 1
ATOM 553 O O . MET A 1 68 ? 1.784 15.107 -10.636 1.00 90.81 68 MET A O 1
ATOM 557 N N . LYS A 1 69 ? 3.091 13.287 -10.735 1.00 90.62 69 LYS A N 1
ATOM 558 C CA . LYS A 1 69 ? 2.117 12.335 -10.210 1.00 90.62 69 LYS A CA 1
ATOM 559 C C . LYS A 1 69 ? 2.631 11.724 -8.917 1.00 90.62 69 LYS A C 1
ATOM 561 O O . LYS A 1 69 ? 3.792 11.358 -8.828 1.00 90.62 69 LYS A O 1
ATOM 566 N N . ASN A 1 70 ? 1.764 11.573 -7.915 1.00 92.25 70 ASN A N 1
ATOM 567 C CA . ASN A 1 70 ? 2.122 10.829 -6.706 1.00 92.25 70 ASN A CA 1
ATOM 568 C C . ASN A 1 70 ? 2.449 9.372 -7.063 1.00 92.25 70 ASN A C 1
ATOM 570 O O . ASN A 1 70 ? 1.646 8.710 -7.723 1.00 92.25 70 ASN A O 1
ATOM 574 N N . THR A 1 71 ? 3.604 8.885 -6.613 1.00 94.56 71 THR A N 1
ATOM 575 C CA . THR A 1 71 ? 4.128 7.564 -6.989 1.00 94.56 71 THR A CA 1
ATOM 576 C C . THR A 1 71 ? 3.186 6.441 -6.577 1.00 94.56 71 THR A C 1
ATOM 578 O O . THR A 1 71 ? 2.890 5.560 -7.377 1.00 94.56 71 THR A O 1
ATOM 581 N N . LYS A 1 72 ? 2.643 6.483 -5.358 1.00 93.38 72 LYS A N 1
ATOM 582 C CA . LYS A 1 72 ? 1.767 5.424 -4.838 1.00 93.38 72 LYS A CA 1
ATOM 583 C C . LYS A 1 72 ? 0.422 5.388 -5.571 1.00 93.38 72 LYS A C 1
ATOM 585 O O . LYS A 1 72 ? -0.025 4.313 -5.961 1.00 93.38 72 LYS A O 1
ATOM 590 N N . ASP A 1 73 ? -0.169 6.552 -5.863 1.00 90.44 73 ASP A N 1
ATOM 591 C CA . ASP A 1 73 ? -1.356 6.669 -6.730 1.00 90.44 73 ASP A CA 1
ATOM 592 C C . ASP A 1 73 ? -1.073 6.164 -8.151 1.00 90.44 73 ASP A C 1
ATOM 594 O O . ASP A 1 73 ? -1.913 5.498 -8.753 1.00 90.44 73 ASP A O 1
ATOM 598 N N . PHE A 1 74 ? 0.117 6.436 -8.690 1.00 92.88 74 PHE A N 1
ATOM 599 C CA . PHE A 1 74 ? 0.529 5.893 -9.979 1.00 92.88 74 PHE A CA 1
ATOM 600 C C . PHE A 1 74 ? 0.627 4.359 -9.953 1.00 92.88 74 PHE A C 1
ATOM 602 O O . PHE A 1 74 ? 0.042 3.709 -10.821 1.00 92.88 74 PHE A O 1
ATOM 609 N N . ILE A 1 75 ? 1.286 3.765 -8.952 1.00 94.00 75 ILE A N 1
ATOM 610 C CA . ILE A 1 75 ? 1.384 2.303 -8.810 1.00 94.00 75 ILE A CA 1
ATOM 611 C C . I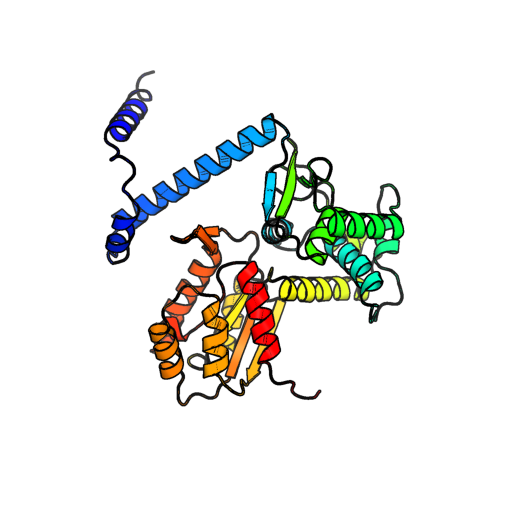LE A 1 75 ? -0.008 1.673 -8.628 1.00 94.00 75 ILE A C 1
ATOM 613 O O . ILE A 1 75 ? -0.337 0.697 -9.303 1.00 94.00 75 ILE A O 1
ATOM 617 N N . ALA A 1 76 ? -0.882 2.282 -7.821 1.00 89.75 76 ALA A N 1
ATOM 618 C CA . ALA A 1 76 ? -2.261 1.829 -7.608 1.00 89.75 76 ALA A CA 1
ATOM 619 C C . ALA A 1 76 ? -3.160 1.907 -8.863 1.00 89.75 76 ALA A C 1
ATOM 621 O O . ALA A 1 76 ? -4.261 1.350 -8.879 1.00 89.75 76 ALA A O 1
ATOM 622 N N . ARG A 1 77 ? -2.717 2.572 -9.939 1.00 88.81 77 ARG A N 1
ATOM 623 C CA . ARG A 1 77 ? -3.418 2.605 -11.239 1.00 88.81 77 ARG A CA 1
ATOM 624 C C . ARG A 1 77 ? -3.007 1.486 -12.186 1.00 88.81 77 ARG A C 1
ATOM 626 O O . ARG A 1 77 ? -3.700 1.270 -13.180 1.00 88.81 77 ARG A O 1
ATOM 633 N N . GLN A 1 78 ? -1.954 0.738 -11.854 1.00 91.62 78 GLN A N 1
ATOM 634 C CA . GLN A 1 78 ? -1.421 -0.346 -12.686 1.00 91.62 78 GLN A CA 1
ATOM 635 C C . GLN A 1 78 ? -2.194 -1.665 -12.554 1.00 91.62 78 GLN A C 1
ATOM 637 O O . GLN A 1 78 ? -1.800 -2.689 -13.111 1.00 91.62 78 GLN A O 1
ATOM 642 N N . PHE A 1 79 ? -3.320 -1.639 -11.845 1.00 86.12 79 PHE A N 1
ATOM 643 C CA . PHE A 1 79 ? -4.284 -2.726 -11.796 1.00 86.12 79 PHE A CA 1
ATOM 644 C C . PHE A 1 79 ? -5.140 -2.771 -13.068 1.00 86.12 79 PHE A C 1
ATOM 646 O O . PHE A 1 79 ? -5.543 -1.737 -13.625 1.00 86.12 79 PHE A O 1
ATOM 653 N N . ASN A 1 80 ? -5.416 -3.986 -13.530 1.00 74.12 80 ASN A N 1
ATOM 654 C CA . ASN A 1 80 ? -6.313 -4.249 -14.643 1.00 74.12 80 ASN A CA 1
ATOM 655 C C . ASN A 1 80 ? -7.755 -3.872 -14.280 1.00 74.12 80 ASN A C 1
ATOM 657 O O . ASN A 1 80 ? -8.217 -4.088 -13.166 1.00 74.12 80 ASN A O 1
ATOM 661 N N . ASN A 1 81 ? -8.488 -3.330 -15.256 1.00 62.44 81 ASN A N 1
ATOM 662 C CA . ASN A 1 81 ? -9.887 -2.926 -15.070 1.00 62.44 81 ASN A CA 1
ATOM 663 C C . ASN A 1 81 ? -10.867 -4.104 -14.962 1.00 62.44 81 ASN A C 1
ATOM 665 O O . ASN A 1 81 ? -12.001 -3.886 -14.556 1.00 62.44 81 ASN A O 1
ATOM 669 N N . ARG A 1 82 ? -10.480 -5.303 -15.420 1.00 57.84 82 ARG A N 1
ATOM 670 C CA . ARG A 1 82 ? -11.396 -6.447 -15.565 1.00 57.84 82 ARG A CA 1
ATOM 671 C C . ARG A 1 82 ? -11.364 -7.389 -14.369 1.00 57.84 82 ARG A C 1
ATOM 673 O O . ARG A 1 82 ? -12.415 -7.817 -13.920 1.00 57.84 82 ARG A O 1
ATOM 680 N N . ASP A 1 83 ? -10.172 -7.716 -13.891 1.00 64.38 83 ASP A N 1
ATOM 681 C CA . ASP A 1 83 ? -9.936 -8.731 -12.862 1.00 64.38 83 ASP A CA 1
ATOM 682 C C . ASP A 1 83 ? -9.287 -8.153 -11.599 1.00 64.38 83 ASP A C 1
ATOM 684 O O . ASP A 1 83 ? -8.939 -8.908 -10.698 1.00 64.38 83 ASP A O 1
ATOM 688 N N . GLU A 1 84 ? -9.098 -6.828 -11.552 1.00 68.81 84 GLU A N 1
ATOM 689 C CA . GLU A 1 84 ? -8.500 -6.096 -10.429 1.00 68.81 84 GLU A CA 1
ATOM 690 C C . GLU A 1 84 ? -7.134 -6.647 -9.986 1.00 68.81 84 GLU A C 1
ATOM 692 O O . GLU A 1 84 ? -6.667 -6.350 -8.894 1.00 68.81 84 GLU A O 1
ATOM 697 N N . ASN A 1 85 ? -6.450 -7.398 -10.855 1.00 81.50 85 ASN A N 1
ATOM 698 C CA . ASN A 1 85 ? -5.102 -7.888 -10.610 1.00 81.50 85 ASN A CA 1
ATOM 699 C C . ASN A 1 85 ? -4.067 -6.862 -11.071 1.00 81.50 85 ASN A C 1
ATOM 701 O O . ASN A 1 85 ? -4.263 -6.124 -12.042 1.00 81.50 85 ASN A O 1
ATOM 705 N N . LEU A 1 86 ? -2.915 -6.839 -10.399 1.00 90.44 86 LEU A N 1
ATOM 706 C CA . LEU A 1 86 ? -1.780 -6.033 -10.834 1.00 90.44 86 LEU A CA 1
ATOM 707 C C . LEU A 1 86 ? -1.302 -6.509 -12.219 1.00 90.44 86 LEU A C 1
ATOM 709 O O . LEU A 1 86 ? -0.930 -7.668 -12.393 1.00 90.44 86 LEU A O 1
ATOM 713 N N . ASN A 1 87 ? -1.262 -5.597 -13.192 1.00 91.44 87 ASN A N 1
ATOM 714 C CA . ASN A 1 87 ? -0.788 -5.880 -14.550 1.00 91.44 87 ASN A CA 1
ATOM 715 C C . ASN A 1 87 ? 0.724 -5.669 -14.718 1.00 91.44 87 ASN A C 1
ATOM 717 O O . ASN A 1 87 ? 1.260 -5.914 -15.789 1.00 91.44 87 ASN A O 1
ATOM 721 N N . ARG A 1 88 ? 1.410 -5.131 -13.708 1.00 94.19 88 ARG A N 1
ATOM 722 C CA . ARG A 1 88 ? 2.806 -4.681 -13.797 1.00 94.19 88 ARG A CA 1
ATOM 723 C C . ARG A 1 88 ? 3.688 -5.359 -12.755 1.00 94.19 88 ARG A C 1
ATOM 725 O O . ARG A 1 88 ? 4.339 -4.694 -11.952 1.00 94.19 88 ARG A O 1
ATOM 732 N N . TYR A 1 89 ? 3.695 -6.693 -12.752 1.00 95.94 89 TYR A N 1
ATOM 733 C CA . TYR A 1 89 ? 4.606 -7.470 -11.900 1.00 95.94 89 TYR A CA 1
ATOM 734 C C . TYR A 1 89 ? 6.076 -7.275 -12.288 1.00 95.94 89 TYR A C 1
ATOM 736 O O . TYR A 1 89 ? 6.951 -7.491 -11.457 1.00 95.94 89 TYR A O 1
ATOM 744 N N . ASP A 1 90 ? 6.367 -6.765 -13.487 1.00 95.56 90 ASP A N 1
ATOM 745 C CA . ASP A 1 90 ? 7.715 -6.338 -13.865 1.00 95.56 90 ASP A CA 1
ATOM 746 C C . ASP A 1 90 ? 8.265 -5.217 -12.966 1.00 95.56 90 ASP A C 1
ATOM 748 O O . ASP A 1 90 ? 9.473 -5.158 -12.745 1.00 95.56 90 ASP A O 1
ATOM 752 N N . ILE A 1 91 ? 7.403 -4.364 -12.393 1.00 96.75 91 ILE A N 1
ATOM 753 C CA . ILE A 1 91 ? 7.801 -3.390 -11.363 1.00 96.75 91 ILE A CA 1
ATOM 754 C C . ILE A 1 91 ? 8.267 -4.118 -10.096 1.00 96.75 91 ILE A C 1
ATOM 756 O O . ILE A 1 91 ? 9.273 -3.728 -9.512 1.00 96.75 91 ILE A O 1
ATOM 760 N N . ILE A 1 92 ? 7.572 -5.188 -9.697 1.00 96.44 92 ILE A N 1
ATOM 761 C CA . ILE A 1 92 ? 7.904 -5.985 -8.506 1.00 96.44 92 ILE A CA 1
ATOM 762 C C . ILE A 1 92 ? 9.228 -6.720 -8.706 1.00 96.44 92 ILE A C 1
ATOM 764 O O . ILE A 1 92 ? 10.113 -6.615 -7.867 1.00 96.44 92 ILE A O 1
ATOM 768 N N . VAL A 1 93 ? 9.411 -7.388 -9.849 1.00 95.44 93 VAL A N 1
ATOM 769 C CA . VAL A 1 93 ? 10.672 -8.068 -10.191 1.00 95.44 93 VAL A CA 1
ATOM 770 C C . VAL A 1 93 ? 11.854 -7.095 -10.140 1.00 95.44 93 VAL A C 1
ATOM 772 O O . VAL A 1 93 ? 12.898 -7.403 -9.573 1.00 95.44 93 VAL A O 1
ATOM 775 N N . ARG A 1 94 ? 11.691 -5.890 -10.698 1.00 95.00 94 ARG A N 1
ATOM 776 C CA . ARG A 1 94 ? 12.741 -4.859 -10.691 1.00 95.00 94 ARG A CA 1
ATOM 777 C C . ARG A 1 94 ? 12.997 -4.295 -9.304 1.00 95.00 94 ARG A C 1
ATOM 779 O O . ARG A 1 94 ? 14.150 -4.061 -8.972 1.00 95.00 94 ARG A O 1
ATOM 786 N N . TYR A 1 95 ? 11.948 -4.088 -8.510 1.00 95.25 95 TYR A N 1
ATOM 787 C CA . TYR A 1 95 ? 12.088 -3.687 -7.114 1.00 95.25 95 TYR A CA 1
ATOM 788 C C . TYR A 1 95 ? 12.955 -4.699 -6.361 1.00 95.25 95 TYR A C 1
ATOM 790 O O . TYR A 1 95 ? 13.912 -4.306 -5.707 1.00 95.25 95 TYR A O 1
ATOM 798 N N . LEU A 1 96 ? 12.662 -5.994 -6.508 1.00 93.44 96 LEU A N 1
ATOM 799 C CA . LEU A 1 96 ? 13.406 -7.067 -5.845 1.00 93.44 96 LEU A CA 1
ATOM 800 C C . LEU A 1 96 ? 14.871 -7.120 -6.291 1.00 93.44 96 LEU A C 1
ATOM 802 O O . LEU A 1 96 ? 15.750 -7.321 -5.462 1.00 93.44 96 LEU A O 1
ATOM 806 N N . ALA A 1 97 ? 15.154 -6.875 -7.572 1.00 92.38 97 ALA A N 1
ATOM 807 C CA . ALA A 1 97 ? 16.531 -6.788 -8.061 1.00 92.38 97 ALA A CA 1
ATOM 808 C C . ALA A 1 97 ? 17.314 -5.624 -7.427 1.00 92.38 97 ALA A C 1
ATOM 810 O O . ALA A 1 97 ? 18.499 -5.766 -7.132 1.00 92.38 97 ALA A O 1
ATOM 811 N N . ILE A 1 98 ? 16.655 -4.480 -7.208 1.00 93.19 98 ILE A N 1
ATOM 812 C CA . ILE A 1 98 ? 17.250 -3.325 -6.524 1.00 93.19 98 ILE A CA 1
ATOM 813 C C . ILE A 1 98 ? 17.481 -3.658 -5.046 1.00 93.19 98 ILE A C 1
ATOM 815 O O . ILE A 1 98 ? 18.584 -3.466 -4.539 1.00 93.19 98 ILE A O 1
ATOM 819 N N . ASP A 1 99 ? 16.461 -4.189 -4.375 1.00 91.31 99 ASP A N 1
ATOM 820 C CA . ASP A 1 99 ? 16.496 -4.551 -2.957 1.00 91.31 99 ASP A CA 1
ATOM 821 C C . ASP A 1 99 ? 17.601 -5.572 -2.653 1.00 91.31 99 ASP A C 1
ATOM 823 O O . ASP A 1 99 ? 18.425 -5.356 -1.766 1.00 91.31 99 ASP A O 1
ATOM 827 N N . LYS A 1 100 ? 17.718 -6.616 -3.484 1.00 88.81 100 LYS A N 1
ATOM 828 C CA . LYS A 1 100 ? 18.785 -7.622 -3.414 1.00 88.81 100 LYS A CA 1
ATOM 829 C C . LYS A 1 100 ? 20.185 -7.010 -3.437 1.00 88.81 100 LYS A C 1
ATOM 831 O O . LYS A 1 100 ? 21.054 -7.490 -2.716 1.00 88.81 100 LYS A O 1
ATOM 836 N N . HIS A 1 101 ? 20.414 -5.982 -4.255 1.00 88.94 101 HIS A N 1
ATOM 837 C CA . HIS A 1 101 ? 21.725 -5.338 -4.360 1.00 88.94 101 HIS A CA 1
ATOM 838 C C . HIS A 1 101 ? 22.082 -4.516 -3.116 1.00 88.94 101 HIS A C 1
ATOM 840 O O . HIS A 1 101 ? 23.230 -4.539 -2.686 1.00 88.94 101 HIS A O 1
ATOM 846 N N . TYR A 1 102 ? 21.122 -3.774 -2.558 1.00 87.56 102 TYR A N 1
ATOM 847 C CA . TYR A 1 102 ? 21.388 -2.827 -1.471 1.00 87.56 102 TYR A CA 1
ATOM 848 C C . TYR A 1 102 ? 21.263 -3.431 -0.074 1.00 87.56 102 TYR A C 1
ATOM 850 O O . TYR A 1 102 ? 22.003 -3.025 0.818 1.00 87.56 102 TYR A O 1
ATOM 858 N N . ASN A 1 103 ? 20.337 -4.368 0.119 1.00 85.00 103 ASN A N 1
ATOM 859 C CA . ASN A 1 103 ? 20.018 -4.920 1.436 1.00 85.00 103 ASN A CA 1
ATOM 860 C C . ASN A 1 103 ? 20.486 -6.372 1.601 1.00 85.00 103 ASN A C 1
ATOM 862 O O . ASN A 1 103 ? 20.468 -6.885 2.716 1.00 85.00 103 ASN A O 1
ATOM 866 N N . GLY A 1 104 ? 20.927 -7.021 0.515 1.00 73.06 104 GLY A N 1
ATOM 867 C CA . GLY A 1 104 ? 21.204 -8.454 0.492 1.00 73.06 104 GLY A CA 1
ATOM 868 C C . GLY A 1 104 ? 19.901 -9.252 0.572 1.00 73.06 104 GLY A C 1
ATOM 869 O O . GLY A 1 104 ? 19.120 -9.128 1.510 1.00 73.06 104 GLY A O 1
ATOM 870 N N . SER A 1 105 ? 19.616 -10.073 -0.436 1.00 61.53 105 SER A N 1
ATOM 871 C CA . SER A 1 105 ? 18.395 -10.887 -0.424 1.00 61.53 105 SER A CA 1
ATOM 872 C C . SER A 1 105 ? 18.557 -12.145 0.435 1.00 61.53 105 SER A C 1
ATOM 874 O O . SER A 1 105 ? 19.552 -12.859 0.326 1.00 61.53 105 SER A O 1
ATOM 876 N N . SER A 1 106 ? 17.512 -12.467 1.203 1.00 51.44 106 SER A N 1
ATOM 877 C CA . SER A 1 106 ? 17.231 -13.794 1.780 1.00 51.44 106 SER A CA 1
ATOM 878 C C . SER A 1 106 ? 16.545 -14.706 0.749 1.00 51.44 106 SER A C 1
ATOM 880 O O . SER A 1 106 ? 15.479 -15.277 0.991 1.00 51.44 106 SER A O 1
ATOM 882 N N . GLU A 1 107 ? 17.097 -14.772 -0.462 1.00 54.53 107 GLU A N 1
ATOM 883 C CA . GLU A 1 107 ? 16.431 -15.394 -1.606 1.00 54.53 107 GLU A CA 1
ATOM 884 C C . GLU A 1 107 ? 16.191 -16.885 -1.327 1.00 54.53 107 GLU A C 1
ATOM 886 O O . GLU A 1 107 ? 17.116 -17.691 -1.294 1.00 54.53 107 GLU A O 1
ATOM 891 N N . LYS A 1 108 ? 14.923 -17.269 -1.123 1.00 57.22 108 LYS A N 1
ATOM 892 C CA . LYS A 1 108 ? 14.524 -18.687 -1.120 1.00 57.22 108 LYS A CA 1
ATOM 893 C C . LYS A 1 108 ? 14.611 -19.302 -2.519 1.00 57.22 108 LYS A C 1
ATOM 895 O O . LYS A 1 108 ? 14.711 -20.517 -2.645 1.00 57.22 108 LYS A O 1
ATOM 900 N N . ILE A 1 109 ? 14.547 -18.472 -3.561 1.00 59.06 109 ILE A N 1
ATOM 901 C CA . ILE A 1 109 ? 14.537 -18.909 -4.956 1.00 59.06 109 ILE A CA 1
ATOM 902 C C . ILE A 1 109 ? 15.962 -18.916 -5.499 1.00 59.06 109 ILE A C 1
ATOM 904 O O . ILE A 1 109 ? 16.674 -17.925 -5.390 1.00 59.06 109 ILE A O 1
ATOM 908 N N . LYS A 1 110 ? 16.348 -20.031 -6.128 1.00 55.78 110 LYS A N 1
ATOM 909 C CA . LYS A 1 110 ? 17.693 -20.248 -6.689 1.00 55.78 110 LYS A CA 1
ATOM 910 C C . LYS A 1 110 ? 18.020 -19.371 -7.905 1.00 55.78 110 LYS A C 1
ATOM 912 O O . LYS A 1 110 ? 19.193 -19.174 -8.204 1.00 55.78 110 LYS A O 1
ATOM 917 N N . HIS A 1 111 ? 17.011 -18.899 -8.637 1.00 63.75 111 HIS A N 1
ATOM 918 C CA . HIS A 1 111 ? 17.174 -18.178 -9.902 1.00 63.75 111 HIS A CA 1
ATOM 919 C C . HIS A 1 111 ? 16.900 -16.680 -9.778 1.00 63.75 111 HIS A C 1
ATOM 921 O O . HIS A 1 111 ? 15.958 -16.252 -9.110 1.00 63.75 111 HIS A O 1
ATOM 927 N N . ASP A 1 112 ? 17.680 -15.886 -10.515 1.00 84.56 112 ASP A N 1
ATOM 928 C CA . ASP A 1 112 ? 17.477 -14.448 -10.609 1.00 84.56 112 ASP A CA 1
ATOM 929 C C . ASP A 1 112 ? 16.272 -14.118 -11.505 1.00 84.56 112 ASP A C 1
ATOM 931 O O . ASP A 1 112 ? 16.337 -14.143 -12.739 1.00 84.56 112 ASP A O 1
ATOM 935 N N . LEU A 1 113 ? 15.142 -13.808 -10.864 1.00 91.81 113 LEU A N 1
ATOM 936 C CA . LEU A 1 113 ? 13.878 -13.505 -11.542 1.00 91.81 113 LEU A CA 1
ATOM 937 C C . LEU A 1 113 ? 13.996 -12.325 -12.511 1.00 91.81 113 LEU A C 1
ATOM 939 O O . LEU A 1 113 ? 13.265 -12.269 -13.503 1.00 91.81 113 LEU A O 1
ATOM 943 N N . TYR A 1 114 ? 14.894 -11.377 -12.232 1.00 93.12 114 TYR A N 1
ATOM 944 C CA . TYR A 1 114 ? 15.098 -10.224 -13.092 1.00 93.12 114 TYR A CA 1
ATOM 945 C C . TYR A 1 114 ? 15.808 -10.611 -14.380 1.00 93.12 114 TYR A C 1
ATOM 947 O O . TYR A 1 114 ? 15.302 -10.283 -15.452 1.00 93.12 114 TYR A O 1
ATOM 955 N N . GLU A 1 115 ? 16.918 -11.343 -14.301 1.00 91.44 115 GLU A N 1
ATOM 956 C CA . GLU A 1 115 ? 17.617 -11.825 -15.499 1.00 91.44 115 GLU A CA 1
ATOM 957 C C . GLU A 1 115 ? 16.698 -12.695 -16.354 1.00 91.44 115 GLU A C 1
ATOM 959 O O . GLU A 1 115 ? 16.550 -12.443 -17.551 1.00 91.44 115 GLU A O 1
ATOM 964 N N . LYS A 1 116 ? 15.977 -13.631 -15.724 1.00 92.94 116 LYS A N 1
ATOM 965 C CA . LYS A 1 116 ? 14.997 -14.484 -16.408 1.00 92.94 116 LYS A CA 1
ATOM 966 C C . LYS A 1 116 ? 13.926 -13.665 -17.132 1.00 92.94 116 LYS A C 1
ATOM 968 O O . LYS A 1 116 ? 13.655 -13.903 -18.307 1.00 92.94 116 LYS A O 1
ATOM 973 N N . MET A 1 117 ? 13.339 -12.669 -16.463 1.00 93.81 117 MET A N 1
ATOM 974 C CA . MET A 1 117 ? 12.330 -11.792 -17.070 1.00 93.81 117 MET A CA 1
ATOM 975 C C . MET A 1 117 ? 12.908 -10.989 -18.242 1.00 93.81 117 MET A C 1
ATOM 977 O O . MET A 1 117 ? 12.215 -10.769 -19.232 1.00 93.81 117 MET A O 1
ATOM 981 N N . GLN A 1 118 ? 14.155 -10.530 -18.131 1.00 91.69 118 GLN A N 1
ATOM 982 C CA . GLN A 1 118 ? 14.797 -9.716 -19.161 1.00 91.69 118 GLN A CA 1
ATOM 983 C C . GLN A 1 118 ? 15.148 -10.526 -20.406 1.00 91.69 118 GLN A C 1
ATOM 985 O O . GLN A 1 118 ? 14.941 -10.021 -21.503 1.00 91.69 118 GLN A O 1
ATOM 990 N N . LEU A 1 119 ? 15.604 -11.770 -20.242 1.00 91.75 119 LEU A N 1
ATOM 991 C CA . LEU A 1 119 ? 15.891 -12.686 -21.351 1.00 91.75 119 LEU A CA 1
ATOM 992 C C . LEU A 1 119 ? 14.628 -13.105 -22.114 1.00 91.75 119 LEU A C 1
ATOM 994 O O . LEU A 1 119 ? 14.675 -13.317 -23.319 1.00 91.75 119 LEU A O 1
ATOM 998 N N . LYS A 1 120 ? 13.490 -13.222 -21.420 1.00 91.69 120 LYS A N 1
ATOM 999 C CA . LYS A 1 120 ? 12.203 -13.615 -22.020 1.00 91.69 120 LYS A CA 1
ATOM 1000 C C . LYS A 1 120 ? 11.458 -12.464 -22.700 1.00 91.69 120 LYS A C 1
ATOM 1002 O O . LYS A 1 120 ? 10.424 -12.683 -23.323 1.00 91.69 120 LYS A O 1
ATOM 1007 N N . ARG A 1 121 ? 11.921 -11.223 -22.551 1.00 86.56 121 ARG A N 1
ATOM 1008 C CA . ARG A 1 121 ? 11.245 -10.067 -23.136 1.00 86.56 121 ARG A CA 1
ATOM 1009 C C . ARG A 1 121 ? 11.731 -9.835 -24.562 1.00 86.56 121 ARG A C 1
ATOM 1011 O O . ARG A 1 121 ? 12.927 -9.776 -24.796 1.00 86.56 121 ARG A O 1
ATOM 1018 N N . ASP A 1 122 ? 10.799 -9.554 -25.465 1.00 76.38 122 ASP A N 1
ATOM 1019 C CA . ASP A 1 122 ? 11.082 -9.151 -26.848 1.00 76.38 122 ASP A CA 1
ATOM 1020 C C . ASP A 1 122 ? 11.544 -7.679 -26.945 1.00 76.38 122 ASP A C 1
ATOM 1022 O O . ASP A 1 122 ? 10.903 -6.827 -27.558 1.00 76.38 122 ASP A O 1
ATOM 1026 N N . LYS A 1 123 ? 12.590 -7.324 -26.187 1.00 78.12 123 LYS A N 1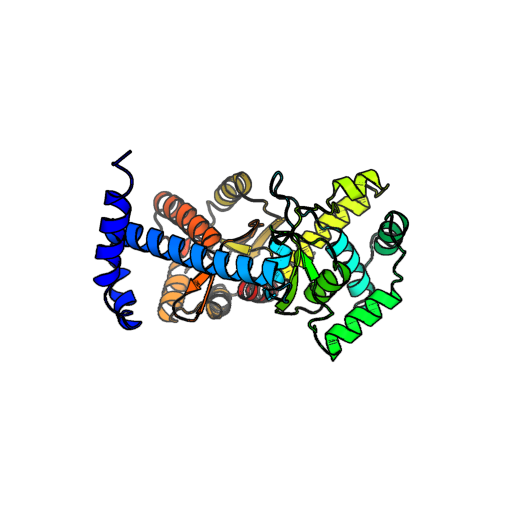
ATOM 1027 C CA . LYS A 1 123 ? 13.273 -6.019 -26.223 1.00 78.12 123 LYS A CA 1
ATOM 1028 C C . LYS A 1 123 ? 14.726 -6.189 -25.799 1.00 78.12 123 LYS A C 1
ATOM 1030 O O . LYS A 1 123 ? 15.071 -7.169 -25.151 1.00 78.12 123 LYS A O 1
ATOM 1035 N N . GLU A 1 124 ? 15.525 -5.150 -26.035 1.00 82.12 124 GLU A N 1
ATOM 1036 C CA . GLU A 1 124 ? 16.902 -5.047 -25.549 1.00 82.12 124 GLU A CA 1
ATOM 1037 C C . GLU A 1 124 ? 17.031 -5.479 -24.075 1.00 82.12 124 GLU A C 1
ATOM 1039 O O . GLU A 1 124 ? 16.265 -5.050 -23.189 1.00 82.12 124 GLU A O 1
ATOM 1044 N N . TYR A 1 125 ? 18.017 -6.342 -23.830 1.00 86.12 125 TYR A N 1
ATOM 1045 C CA . TYR A 1 125 ? 18.414 -6.750 -22.495 1.00 86.12 125 TYR A CA 1
ATOM 1046 C C . TYR A 1 125 ? 19.000 -5.546 -21.756 1.00 86.12 125 TYR A C 1
ATOM 1048 O O . TYR A 1 125 ? 19.954 -4.918 -22.200 1.00 86.12 125 TYR A O 1
ATOM 1056 N N . ILE A 1 126 ? 18.433 -5.224 -20.595 1.00 83.56 126 ILE A N 1
ATOM 1057 C CA . ILE A 1 126 ? 18.961 -4.160 -19.737 1.00 83.56 126 ILE A CA 1
ATOM 1058 C C . ILE A 1 126 ? 19.672 -4.837 -18.572 1.00 83.56 126 ILE A C 1
ATOM 1060 O O . ILE A 1 126 ? 19.030 -5.540 -17.788 1.00 83.56 126 ILE A O 1
ATOM 1064 N N . SER A 1 127 ? 20.981 -4.618 -18.457 1.00 85.12 127 SER A N 1
ATOM 1065 C CA . SER A 1 127 ? 21.794 -5.182 -17.379 1.00 85.12 127 SER A CA 1
ATOM 1066 C C . SER A 1 127 ? 21.357 -4.669 -16.005 1.00 85.12 127 SER A C 1
ATOM 1068 O O . SER A 1 127 ? 20.723 -3.614 -15.875 1.00 85.12 127 SER A O 1
ATOM 1070 N N . LYS A 1 128 ? 21.711 -5.416 -14.955 1.00 85.38 128 LYS A N 1
ATOM 1071 C CA . LYS A 1 128 ? 21.508 -4.978 -13.569 1.00 85.38 128 LYS A CA 1
ATOM 1072 C C . LYS A 1 128 ? 22.233 -3.660 -13.296 1.00 85.38 128 LYS A C 1
ATOM 1074 O O . LYS A 1 128 ? 21.618 -2.745 -12.757 1.00 85.38 128 LYS A O 1
ATOM 1079 N N . ASP A 1 129 ? 23.469 -3.505 -13.769 1.00 87.19 129 ASP A N 1
ATOM 1080 C CA . ASP A 1 129 ? 24.267 -2.284 -13.573 1.00 87.19 129 ASP A CA 1
ATOM 1081 C C . ASP A 1 129 ? 23.589 -1.024 -14.111 1.00 87.19 129 ASP A C 1
ATOM 1083 O O . ASP A 1 129 ? 23.686 0.049 -13.507 1.00 87.19 129 ASP A O 1
ATOM 1087 N N . ARG A 1 130 ? 22.837 -1.146 -15.213 1.00 88.94 130 ARG A N 1
ATOM 1088 C CA . ARG A 1 130 ? 22.062 -0.032 -15.766 1.00 88.94 130 ARG A CA 1
ATOM 1089 C C . ARG A 1 130 ? 20.898 0.361 -14.853 1.00 88.94 130 ARG A C 1
ATOM 1091 O O . ARG A 1 130 ? 20.636 1.553 -14.698 1.00 88.94 130 ARG A O 1
ATOM 1098 N N . ILE A 1 131 ? 20.232 -0.598 -14.200 1.00 89.69 131 ILE A N 1
ATOM 1099 C CA . ILE A 1 131 ? 19.233 -0.284 -13.159 1.00 89.69 131 ILE A CA 1
ATOM 1100 C C . ILE A 1 131 ? 19.899 0.387 -11.968 1.00 89.69 131 ILE A C 1
ATOM 1102 O O . ILE A 1 131 ? 19.395 1.391 -11.474 1.00 89.69 131 ILE A O 1
ATOM 1106 N N . LEU A 1 132 ? 21.010 -0.162 -11.487 1.00 90.88 132 LEU A N 1
ATOM 1107 C CA . LEU A 1 132 ? 21.678 0.349 -10.295 1.00 90.88 132 LEU A CA 1
ATOM 1108 C C . LEU A 1 132 ? 22.180 1.778 -10.517 1.00 90.88 132 LEU A C 1
ATOM 1110 O O . LEU A 1 132 ? 21.965 2.643 -9.672 1.00 90.88 132 LEU A O 1
ATOM 1114 N N . SER A 1 133 ? 22.737 2.056 -11.696 1.00 92.88 133 SER A N 1
ATOM 1115 C CA . SER A 1 133 ? 23.093 3.412 -12.124 1.00 92.88 133 SER A CA 1
ATOM 1116 C C . SER A 1 133 ? 21.880 4.346 -12.155 1.00 92.88 133 SER A C 1
ATOM 1118 O O . SER A 1 133 ? 21.960 5.475 -11.674 1.00 92.88 133 SER A O 1
ATOM 1120 N N . LEU A 1 134 ? 20.726 3.872 -12.642 1.00 93.00 134 LEU A N 1
ATOM 1121 C CA . LEU A 1 134 ? 19.478 4.638 -12.611 1.00 93.00 134 LEU A CA 1
ATOM 1122 C C . LEU A 1 134 ? 19.024 4.941 -11.172 1.00 93.00 134 LEU A C 1
ATOM 1124 O O . LEU A 1 134 ? 18.641 6.071 -10.881 1.00 93.00 134 LEU A O 1
ATOM 1128 N N . VAL A 1 135 ? 19.072 3.959 -10.267 1.00 94.00 135 VAL A N 1
ATOM 1129 C CA . VAL A 1 135 ? 18.705 4.144 -8.852 1.00 94.00 135 VAL A CA 1
ATOM 1130 C C . VAL A 1 135 ? 19.616 5.171 -8.184 1.00 94.00 135 VAL A C 1
ATOM 1132 O O . VAL A 1 135 ? 19.106 6.068 -7.516 1.00 94.00 135 VAL A O 1
ATOM 1135 N N . ARG A 1 136 ? 20.936 5.091 -8.401 1.00 94.62 136 ARG A N 1
ATOM 1136 C CA . ARG A 1 136 ? 21.898 6.086 -7.893 1.00 94.62 136 ARG A CA 1
ATOM 1137 C C . ARG A 1 136 ? 21.590 7.478 -8.434 1.00 94.62 136 ARG A C 1
ATOM 1139 O O . ARG A 1 136 ? 21.433 8.405 -7.650 1.00 94.62 136 ARG A O 1
ATOM 1146 N N . SER A 1 137 ? 21.372 7.598 -9.745 1.00 94.56 137 SER A N 1
ATOM 1147 C CA . SER A 1 137 ? 21.027 8.877 -10.370 1.00 94.56 137 SER A CA 1
ATOM 1148 C C . SER A 1 137 ? 19.749 9.485 -9.789 1.00 94.56 137 SER A C 1
ATOM 1150 O O . SER A 1 137 ? 19.727 10.676 -9.505 1.00 94.56 137 SER A O 1
ATOM 1152 N N . ILE A 1 138 ? 18.691 8.692 -9.583 1.00 93.81 138 ILE A N 1
ATOM 1153 C CA . ILE A 1 138 ? 17.441 9.186 -8.980 1.00 93.81 138 ILE A CA 1
ATOM 1154 C C . ILE A 1 138 ? 17.662 9.575 -7.516 1.00 93.81 138 ILE A C 1
ATOM 1156 O O . ILE A 1 138 ? 17.106 10.567 -7.056 1.00 93.81 138 ILE A O 1
ATOM 1160 N N . LYS A 1 139 ? 18.465 8.808 -6.772 1.00 92.50 139 LYS A N 1
ATOM 1161 C CA . LYS A 1 139 ? 18.778 9.107 -5.371 1.00 92.50 139 LYS A CA 1
ATOM 1162 C C . LYS A 1 139 ? 19.542 10.427 -5.228 1.00 92.50 139 LYS A C 1
ATOM 1164 O O . LYS A 1 139 ? 19.263 11.179 -4.304 1.00 92.50 139 LYS A O 1
ATOM 1169 N N . GLU A 1 140 ? 20.483 10.693 -6.129 1.00 93.12 140 GLU A N 1
ATOM 1170 C CA . GLU A 1 140 ? 21.347 11.878 -6.094 1.00 93.12 140 GLU A CA 1
ATOM 1171 C C . GLU A 1 140 ? 20.683 13.123 -6.690 1.00 93.12 140 GLU A C 1
ATOM 1173 O O . GLU A 1 140 ? 20.831 14.215 -6.151 1.00 93.12 140 GLU A O 1
ATOM 1178 N N . LYS A 1 141 ? 19.965 12.973 -7.810 1.00 91.75 141 LYS A N 1
ATOM 1179 C CA . LYS A 1 141 ? 19.486 14.097 -8.636 1.00 91.75 141 LYS A CA 1
ATOM 1180 C C . LYS A 1 141 ? 17.964 14.214 -8.695 1.00 91.75 141 LYS A C 1
ATOM 1182 O O . LYS A 1 141 ? 17.448 15.208 -9.196 1.00 91.75 141 LYS A O 1
ATOM 1187 N N . GLY A 1 142 ? 17.234 13.217 -8.200 1.00 89.69 142 GLY A N 1
ATOM 1188 C CA . GLY A 1 142 ? 15.787 13.129 -8.369 1.00 89.69 142 GLY A CA 1
ATOM 1189 C C . GLY A 1 142 ? 15.375 12.798 -9.807 1.00 89.69 142 GLY A C 1
ATOM 1190 O O . GLY A 1 142 ? 16.143 12.239 -10.591 1.00 89.69 142 GLY A O 1
ATOM 1191 N N . TYR A 1 143 ? 14.124 13.120 -10.131 1.00 90.19 143 TYR A N 1
ATOM 1192 C CA . TYR A 1 143 ? 13.567 12.986 -11.475 1.00 90.19 143 TYR A CA 1
ATOM 1193 C C . TYR A 1 143 ? 13.632 14.322 -12.219 1.00 90.19 143 TYR A C 1
ATOM 1195 O O . TYR A 1 143 ? 13.186 15.337 -11.689 1.00 90.19 143 TYR A O 1
ATOM 1203 N N . ASP A 1 144 ? 14.107 14.300 -13.462 1.00 82.50 144 ASP A N 1
ATOM 1204 C CA . ASP A 1 144 ? 14.017 15.422 -14.401 1.00 82.50 144 ASP A CA 1
ATOM 1205 C C . ASP A 1 144 ? 12.903 15.207 -15.449 1.00 82.50 144 ASP A C 1
ATOM 1207 O O . ASP A 1 144 ? 12.306 14.131 -15.550 1.00 82.50 144 ASP A O 1
ATOM 1211 N N . GLU A 1 145 ? 12.613 16.221 -16.264 1.00 74.88 145 GLU A N 1
ATOM 1212 C CA . GLU A 1 145 ? 11.595 16.123 -17.319 1.00 74.88 145 GLU A CA 1
ATOM 1213 C C . GLU A 1 145 ? 11.901 15.025 -18.351 1.00 74.88 145 GLU A C 1
ATOM 1215 O O . GLU A 1 145 ? 10.988 14.342 -18.825 1.00 74.88 145 GLU A O 1
ATOM 1220 N N . LYS A 1 146 ? 13.181 14.791 -18.661 1.00 80.88 146 LYS A N 1
ATOM 1221 C CA . LYS A 1 146 ? 13.626 13.754 -19.610 1.00 80.88 146 LYS A CA 1
ATOM 1222 C C . LYS A 1 146 ? 13.429 12.345 -19.048 1.00 80.88 146 LYS A C 1
ATOM 1224 O O . LYS A 1 146 ? 13.273 11.382 -19.796 1.00 80.88 146 LYS A O 1
ATOM 1229 N N . SER A 1 147 ? 13.358 12.223 -17.728 1.00 85.75 147 SER A N 1
ATOM 1230 C CA . SER A 1 147 ? 13.082 10.995 -16.999 1.00 85.75 147 SER A CA 1
ATOM 1231 C C . SER A 1 147 ? 11.585 10.691 -16.868 1.00 85.75 147 SER A C 1
ATOM 1233 O O . SER A 1 147 ? 11.226 9.710 -16.212 1.00 85.75 147 SER A O 1
ATOM 1235 N N . SER A 1 148 ? 10.714 11.427 -17.566 1.00 91.94 148 SER A N 1
ATOM 1236 C CA . SER A 1 148 ? 9.265 11.200 -17.583 1.00 91.94 148 SER A CA 1
ATOM 1237 C C . SER A 1 148 ? 8.859 9.775 -17.946 1.00 91.94 148 SER A C 1
ATOM 1239 O O . SER A 1 148 ? 9.285 9.211 -18.957 1.00 91.94 148 SER A O 1
ATOM 1241 N N . ILE A 1 149 ? 7.985 9.203 -17.126 1.00 94.75 149 ILE A N 1
ATOM 1242 C CA . ILE A 1 149 ? 7.386 7.888 -17.336 1.00 94.75 149 ILE A CA 1
ATOM 1243 C C . ILE A 1 149 ? 6.257 8.005 -18.365 1.00 94.75 149 ILE A C 1
ATOM 1245 O O . ILE A 1 149 ? 5.356 8.832 -18.224 1.00 94.75 149 ILE A O 1
ATOM 1249 N N . LEU A 1 150 ? 6.285 7.159 -19.393 1.00 92.62 150 LEU A N 1
ATOM 1250 C CA . LEU A 1 150 ? 5.288 7.182 -20.457 1.00 92.62 150 LEU A CA 1
ATOM 1251 C C . LEU A 1 150 ? 4.053 6.387 -20.036 1.00 92.62 150 LEU A C 1
ATOM 1253 O O . LEU A 1 150 ? 4.152 5.213 -19.663 1.00 92.62 150 LEU A O 1
ATOM 1257 N N . VAL A 1 151 ? 2.879 7.005 -20.135 1.00 92.00 151 VAL A N 1
ATOM 1258 C CA . VAL A 1 151 ? 1.599 6.377 -19.793 1.00 92.00 151 VAL A CA 1
ATOM 1259 C C . VAL A 1 151 ? 0.574 6.543 -20.909 1.00 92.00 151 VAL A C 1
ATOM 1261 O O . VAL A 1 151 ? 0.637 7.487 -21.690 1.00 92.00 151 VAL A O 1
ATOM 1264 N N . ASN A 1 152 ? -0.409 5.649 -20.966 1.00 87.94 152 ASN A N 1
ATOM 1265 C CA . ASN A 1 152 ? -1.557 5.794 -21.861 1.00 87.94 152 ASN A CA 1
ATOM 1266 C C . ASN A 1 152 ? -2.616 6.751 -21.273 1.00 87.94 152 ASN A C 1
ATOM 1268 O O . ASN A 1 152 ? -2.487 7.235 -20.144 1.00 87.94 152 ASN A O 1
ATOM 1272 N N . ARG A 1 153 ? -3.720 6.986 -21.997 1.00 83.12 153 ARG A N 1
ATOM 1273 C CA . ARG A 1 153 ? -4.818 7.872 -21.546 1.00 83.12 153 ARG A CA 1
ATOM 1274 C C . ARG A 1 153 ? -5.487 7.437 -20.235 1.00 83.12 153 ARG A C 1
ATOM 1276 O O . ARG A 1 153 ? -6.121 8.252 -19.570 1.00 83.12 153 ARG A O 1
ATOM 1283 N N . LEU A 1 154 ? -5.347 6.169 -19.848 1.00 82.62 154 LEU A N 1
ATOM 1284 C CA . LEU A 1 154 ? -5.837 5.629 -18.575 1.00 82.62 154 LEU A CA 1
ATOM 1285 C C . LEU A 1 154 ? -4.800 5.745 -17.442 1.00 82.62 154 LEU A C 1
ATOM 1287 O O . LEU A 1 154 ? -5.033 5.217 -16.353 1.00 82.62 154 LEU A O 1
ATOM 1291 N N . GLN A 1 155 ? -3.675 6.429 -17.685 1.00 86.69 155 GLN A N 1
ATOM 1292 C CA . GLN A 1 155 ? -2.512 6.531 -16.794 1.00 86.69 155 GLN A CA 1
ATOM 1293 C C . GLN A 1 155 ? -1.890 5.165 -16.456 1.00 86.69 155 GLN A C 1
ATOM 1295 O O . GLN A 1 155 ? -1.281 4.986 -15.398 1.00 86.69 155 GLN A O 1
ATOM 1300 N N . GLN A 1 156 ? -2.053 4.184 -17.346 1.00 89.81 156 GLN A N 1
ATOM 1301 C CA . GLN A 1 156 ? -1.363 2.905 -17.236 1.00 89.81 156 GLN A CA 1
ATOM 1302 C C . GLN A 1 156 ? -0.002 3.008 -17.914 1.00 89.81 156 GLN A C 1
ATOM 1304 O O . GLN A 1 156 ? 0.142 3.642 -18.957 1.00 89.81 156 GLN A O 1
ATOM 1309 N N . LEU A 1 157 ? 0.993 2.392 -17.292 1.00 93.12 157 LEU A N 1
ATOM 1310 C CA . LEU A 1 157 ? 2.383 2.431 -17.701 1.00 93.12 157 LEU A CA 1
ATOM 1311 C C . LEU A 1 157 ? 2.558 1.804 -19.091 1.00 93.12 157 LEU A C 1
ATOM 1313 O O . LEU A 1 157 ? 2.172 0.653 -19.309 1.00 93.12 157 LEU A O 1
ATOM 1317 N N . VAL A 1 158 ? 3.190 2.555 -19.990 1.00 91.62 158 VAL A N 1
ATOM 1318 C CA . VAL A 1 158 ? 3.621 2.113 -21.323 1.00 91.62 158 VAL A CA 1
ATOM 1319 C C . VAL A 1 158 ? 5.129 1.877 -21.299 1.00 91.62 158 VAL A C 1
ATOM 1321 O O . VAL A 1 158 ? 5.581 0.760 -21.538 1.00 91.62 158 VAL A O 1
ATOM 1324 N N . ASP A 1 159 ? 5.906 2.877 -20.875 1.00 91.25 159 ASP A N 1
ATOM 1325 C CA . ASP A 1 159 ? 7.356 2.761 -20.704 1.00 91.25 159 ASP A CA 1
ATOM 1326 C C . ASP A 1 159 ? 7.850 3.428 -19.414 1.00 91.25 159 ASP A C 1
ATOM 1328 O O . ASP A 1 159 ? 7.270 4.394 -18.925 1.00 91.25 159 ASP A O 1
ATOM 1332 N N . GLY A 1 160 ? 8.944 2.898 -18.862 1.00 93.56 160 GLY A N 1
ATOM 1333 C CA . GLY A 1 160 ? 9.565 3.408 -17.645 1.00 93.56 160 GLY A CA 1
ATOM 1334 C C . GLY A 1 160 ? 9.287 2.564 -16.403 1.00 93.56 160 GLY A C 1
ATOM 1335 O O . GLY A 1 160 ? 9.260 3.109 -15.301 1.00 93.56 160 GLY A O 1
ATOM 1336 N N . SER A 1 161 ? 9.118 1.239 -16.518 1.00 95.06 161 SER A N 1
ATOM 1337 C CA . SER A 1 161 ? 8.989 0.384 -15.321 1.00 95.06 161 SER A CA 1
ATOM 1338 C C . SER A 1 161 ? 10.249 0.321 -14.469 1.00 95.06 161 SER A C 1
ATOM 1340 O O . SER A 1 161 ? 10.134 0.103 -13.270 1.00 95.06 161 SER A O 1
ATOM 1342 N N . HIS A 1 162 ? 11.442 0.534 -15.041 1.00 95.00 162 HIS A N 1
ATOM 1343 C CA . HIS A 1 162 ? 12.686 0.633 -14.258 1.00 95.00 162 HIS A CA 1
ATOM 1344 C C . HIS A 1 162 ? 12.605 1.845 -13.339 1.00 95.00 162 HIS A C 1
ATOM 1346 O O . HIS A 1 162 ? 12.698 1.695 -12.130 1.00 95.00 162 HIS A O 1
ATOM 1352 N N . ARG A 1 163 ? 12.290 3.008 -13.915 1.00 96.06 163 ARG A N 1
ATOM 1353 C CA . ARG A 1 163 ? 12.037 4.259 -13.195 1.00 96.06 163 ARG A CA 1
ATOM 1354 C C . ARG A 1 163 ? 10.933 4.086 -12.149 1.00 96.06 163 ARG A C 1
ATOM 1356 O O . ARG A 1 163 ? 11.143 4.351 -10.976 1.00 96.06 163 ARG A O 1
ATOM 1363 N N . SER A 1 164 ? 9.798 3.510 -12.531 1.00 96.81 164 SER A N 1
ATOM 1364 C CA . SER A 1 164 ? 8.682 3.252 -11.608 1.00 96.81 164 SER A CA 1
ATOM 1365 C C . SER A 1 164 ? 9.091 2.394 -10.400 1.00 96.81 164 SER A C 1
ATOM 1367 O O . SER A 1 164 ? 8.727 2.715 -9.270 1.00 96.81 164 SER A O 1
ATOM 1369 N N . ALA A 1 165 ? 9.867 1.326 -10.622 1.00 96.88 165 ALA A N 1
ATOM 1370 C CA . ALA A 1 165 ? 10.389 0.480 -9.551 1.00 96.88 165 ALA A CA 1
ATOM 1371 C C . ALA A 1 165 ? 11.394 1.231 -8.667 1.00 96.88 165 ALA A C 1
ATOM 1373 O O . ALA A 1 165 ? 11.287 1.162 -7.446 1.00 96.88 165 ALA A O 1
ATOM 1374 N N . SER A 1 166 ? 12.304 2.010 -9.262 1.00 96.44 166 SER A N 1
ATOM 1375 C CA . SER A 1 166 ? 13.247 2.861 -8.529 1.00 96.44 166 SER A CA 1
ATOM 1376 C C . SER A 1 166 ? 12.534 3.915 -7.675 1.00 96.44 166 SER A C 1
ATOM 1378 O O . SER A 1 166 ? 12.916 4.118 -6.527 1.00 96.44 166 SER A O 1
ATOM 1380 N N . ALA A 1 167 ? 11.477 4.559 -8.187 1.00 96.56 167 ALA A N 1
ATOM 1381 C CA . ALA A 1 167 ? 10.663 5.504 -7.417 1.00 96.56 167 ALA A CA 1
ATOM 1382 C C . ALA A 1 167 ? 9.993 4.841 -6.211 1.00 96.56 167 ALA A C 1
ATOM 1384 O O . ALA A 1 167 ? 9.989 5.414 -5.124 1.00 96.56 167 ALA A O 1
ATOM 1385 N N . LEU A 1 168 ? 9.432 3.642 -6.402 1.00 97.00 168 LEU A N 1
ATOM 1386 C CA . LEU A 1 168 ? 8.803 2.881 -5.325 1.00 97.00 168 LEU A CA 1
ATOM 1387 C C . LEU A 1 168 ? 9.831 2.436 -4.272 1.00 97.00 168 LEU A C 1
ATOM 1389 O O . LEU A 1 168 ? 9.571 2.538 -3.074 1.00 97.00 168 LEU A O 1
ATOM 1393 N N . TYR A 1 169 ? 11.002 1.971 -4.712 1.00 96.38 169 TYR A N 1
ATOM 1394 C CA . TYR A 1 169 ? 12.097 1.566 -3.832 1.00 96.38 169 TYR A CA 1
ATOM 1395 C C . TYR A 1 169 ? 12.586 2.730 -2.967 1.00 96.38 169 TYR A C 1
ATOM 1397 O O . TYR A 1 169 ? 12.600 2.620 -1.745 1.00 96.38 169 TYR A O 1
ATOM 1405 N N . LEU A 1 170 ? 12.878 3.872 -3.594 1.00 95.38 170 LEU A N 1
ATOM 1406 C CA . LEU A 1 170 ? 13.409 5.075 -2.946 1.00 95.38 170 LEU A CA 1
ATOM 1407 C C . LEU A 1 170 ? 12.350 5.928 -2.215 1.00 95.38 170 LEU A C 1
ATOM 1409 O O . LEU A 1 170 ? 12.667 7.044 -1.814 1.00 95.38 170 LEU A O 1
ATOM 1413 N N . ASP A 1 171 ? 11.100 5.459 -2.095 1.00 94.69 171 ASP A N 1
ATOM 1414 C CA . ASP A 1 171 ? 9.972 6.205 -1.503 1.00 94.69 171 ASP A CA 1
ATOM 1415 C C . ASP A 1 171 ? 9.809 7.630 -2.079 1.00 94.69 171 ASP A C 1
ATOM 1417 O O . ASP A 1 171 ? 9.448 8.591 -1.393 1.00 94.69 171 ASP A O 1
ATOM 1421 N N . GLN A 1 172 ? 10.055 7.779 -3.384 1.00 95.00 172 GLN A N 1
ATOM 1422 C CA . GLN A 1 172 ? 9.913 9.059 -4.075 1.00 95.00 172 GLN A CA 1
ATOM 1423 C C . GLN A 1 172 ? 8.450 9.495 -4.040 1.00 95.00 172 GLN A C 1
ATOM 1425 O O . GLN A 1 172 ? 7.563 8.758 -4.474 1.00 95.00 172 GLN A O 1
ATOM 1430 N N . LYS A 1 173 ? 8.175 10.706 -3.542 1.00 92.38 173 LYS A N 1
ATOM 1431 C CA . LYS A 1 173 ? 6.797 11.201 -3.365 1.00 92.38 173 LYS A CA 1
ATOM 1432 C C . LYS A 1 173 ? 6.072 11.388 -4.693 1.00 92.38 173 LYS A C 1
ATOM 1434 O O . LYS A 1 173 ? 4.864 11.147 -4.780 1.00 92.38 173 LYS A O 1
ATOM 1439 N N . GLN A 1 174 ? 6.793 11.861 -5.705 1.00 93.38 174 GLN A N 1
ATOM 1440 C CA . GLN A 1 174 ? 6.244 12.168 -7.014 1.00 93.38 174 GLN A CA 1
ATOM 1441 C C . GLN A 1 174 ? 7.186 11.731 -8.131 1.00 93.38 174 GLN A C 1
ATOM 1443 O O . GLN A 1 174 ? 8.400 11.703 -7.957 1.00 93.38 174 GLN A O 1
ATOM 1448 N N . ILE A 1 175 ? 6.593 11.436 -9.281 1.00 95.00 175 ILE A N 1
ATOM 1449 C CA . ILE A 1 175 ? 7.268 11.089 -10.526 1.00 95.00 175 ILE A CA 1
ATOM 1450 C C . ILE A 1 175 ? 6.678 11.910 -11.677 1.00 95.00 175 ILE A C 1
ATOM 1452 O O . ILE A 1 175 ? 5.459 12.115 -11.706 1.00 95.00 175 ILE A O 1
ATOM 1456 N N . PRO A 1 176 ? 7.497 12.366 -12.634 1.00 94.88 176 PRO A N 1
ATOM 1457 C CA . PRO A 1 176 ? 7.001 12.973 -13.856 1.00 94.88 176 PRO A CA 1
ATOM 1458 C C . PRO A 1 176 ? 6.414 11.893 -14.768 1.00 94.88 176 PRO A C 1
ATOM 1460 O O . PRO A 1 176 ? 7.025 10.844 -14.988 1.00 94.88 176 PRO A O 1
ATOM 1463 N N . ILE A 1 177 ? 5.223 12.146 -15.305 1.00 93.44 177 ILE A N 1
ATOM 1464 C CA . ILE A 1 177 ? 4.585 11.301 -16.315 1.00 93.44 177 ILE A CA 1
ATOM 1465 C C . ILE A 1 177 ? 4.274 12.110 -17.571 1.00 93.44 177 ILE A C 1
ATOM 1467 O O . ILE A 1 177 ? 3.878 13.267 -17.475 1.00 93.44 177 ILE A O 1
ATOM 1471 N N . ILE A 1 178 ? 4.371 11.483 -18.739 1.00 91.50 178 ILE A N 1
ATOM 1472 C CA . ILE A 1 178 ? 3.879 12.029 -20.009 1.00 91.50 178 ILE A CA 1
ATOM 1473 C C . ILE A 1 178 ? 2.774 11.111 -20.523 1.00 91.50 178 ILE A C 1
ATOM 1475 O O . ILE A 1 178 ? 2.936 9.889 -20.572 1.00 91.50 178 ILE A O 1
ATOM 1479 N N . VAL A 1 179 ? 1.633 11.699 -20.887 1.00 87.69 179 VAL A N 1
ATOM 1480 C CA . VAL A 1 179 ? 0.478 10.957 -21.402 1.00 87.69 179 VAL A CA 1
ATOM 1481 C C . VAL A 1 179 ? 0.544 10.896 -22.916 1.00 87.69 179 VAL A C 1
ATOM 1483 O O . VAL A 1 179 ? 0.479 11.922 -23.587 1.00 87.69 179 VAL A O 1
ATOM 1486 N N . HIS A 1 180 ? 0.595 9.685 -23.453 1.00 80.88 180 HIS A N 1
ATOM 1487 C CA . HIS A 1 180 ? 0.559 9.463 -24.885 1.00 80.88 180 HIS A CA 1
ATOM 1488 C C . HIS A 1 180 ? -0.870 9.302 -25.418 1.00 80.88 180 HIS A C 1
ATOM 1490 O O . HIS A 1 180 ? -1.792 8.873 -24.716 1.00 80.88 180 HIS A O 1
ATOM 1496 N N . GLY A 1 181 ? -1.054 9.649 -26.694 1.00 68.31 181 GLY A N 1
ATOM 1497 C CA . GLY A 1 181 ? -2.357 9.725 -27.351 1.00 68.31 181 GLY A CA 1
ATOM 1498 C C . GLY A 1 181 ? -3.032 8.382 -27.638 1.00 68.31 181 GLY A C 1
ATOM 1499 O O . GLY A 1 181 ? -4.213 8.396 -27.985 1.00 68.31 181 GLY A O 1
ATOM 1500 N N . TYR A 1 182 ? -2.355 7.246 -27.466 1.00 68.88 182 TYR A N 1
ATOM 1501 C CA . TYR A 1 182 ? -2.876 5.917 -27.807 1.00 68.88 182 TYR A CA 1
ATOM 1502 C C . TYR A 1 182 ? -3.163 5.065 -26.562 1.00 68.88 182 TYR A C 1
ATOM 1504 O O . TYR A 1 182 ? -2.618 5.294 -25.483 1.00 68.88 182 TYR A O 1
ATOM 1512 N N . ASN A 1 183 ? -4.047 4.075 -26.712 1.00 66.94 183 ASN A N 1
ATOM 1513 C CA . ASN A 1 183 ? -4.466 3.159 -25.644 1.00 66.94 183 ASN A CA 1
ATOM 1514 C C . ASN A 1 183 ? -3.685 1.837 -25.678 1.00 66.94 183 ASN A C 1
ATOM 1516 O O . ASN A 1 183 ? -4.267 0.766 -25.506 1.00 66.94 183 ASN A O 1
ATOM 1520 N N . GLU A 1 184 ? -2.374 1.896 -25.906 1.00 72.44 184 GLU A N 1
ATOM 1521 C CA . GLU A 1 184 ? -1.547 0.694 -25.839 1.00 72.44 184 GLU A CA 1
ATOM 1522 C C . GLU A 1 184 ? -1.552 0.114 -24.424 1.00 72.44 184 GLU A C 1
ATOM 1524 O O . GLU A 1 184 ? -1.510 0.835 -23.415 1.00 72.44 184 GLU A O 1
ATOM 1529 N N . LYS A 1 185 ? -1.630 -1.215 -24.360 1.00 73.62 185 LYS A N 1
ATOM 1530 C CA . LYS A 1 185 ? -1.583 -1.975 -23.119 1.00 73.62 185 LYS A CA 1
ATOM 1531 C C . LYS A 1 185 ? -0.326 -2.829 -23.136 1.00 73.62 185 LYS A C 1
ATOM 1533 O O . LYS A 1 185 ? -0.194 -3.731 -23.952 1.00 73.62 185 LYS A O 1
ATOM 1538 N N . VAL A 1 186 ? 0.573 -2.556 -22.199 1.00 85.88 186 VAL A N 1
ATOM 1539 C CA . VAL A 1 186 ? 1.749 -3.394 -21.964 1.00 85.88 186 VAL A CA 1
ATOM 1540 C C . VAL A 1 186 ? 1.392 -4.427 -20.904 1.00 85.88 186 VAL A C 1
ATOM 1542 O O . VAL A 1 186 ? 1.005 -4.063 -19.791 1.00 85.88 186 VAL A O 1
ATOM 1545 N N . GLU A 1 187 ? 1.483 -5.710 -21.245 1.00 87.81 187 GLU A N 1
ATOM 1546 C CA . GLU A 1 187 ? 1.068 -6.810 -20.373 1.00 87.81 187 GLU A CA 1
ATOM 1547 C C . GLU A 1 187 ? 2.263 -7.419 -19.633 1.00 87.81 187 GLU A C 1
ATOM 1549 O O . GLU A 1 187 ? 3.096 -8.090 -20.226 1.00 87.81 187 GLU A O 1
ATOM 1554 N N . PHE A 1 188 ? 2.315 -7.208 -18.316 1.00 92.88 188 PHE A N 1
ATOM 1555 C CA . PHE A 1 188 ? 3.234 -7.880 -17.387 1.00 92.88 188 PHE A CA 1
ATOM 1556 C C . PHE A 1 188 ? 2.459 -8.409 -16.169 1.00 92.88 188 PHE A C 1
ATOM 1558 O O . PHE A 1 188 ? 2.913 -8.340 -15.024 1.00 92.88 188 PHE A O 1
ATOM 1565 N N . GLY A 1 189 ? 1.220 -8.853 -16.401 1.00 93.88 189 GLY A N 1
ATOM 1566 C CA . GLY A 1 189 ? 0.415 -9.538 -15.395 1.00 93.88 189 GLY A CA 1
ATOM 1567 C C . GLY A 1 189 ? 0.932 -10.956 -15.160 1.00 93.88 189 GLY A C 1
ATOM 1568 O O . GLY A 1 189 ? 1.774 -11.448 -15.907 1.00 93.88 189 GLY A O 1
ATOM 1569 N N . ILE A 1 190 ? 0.389 -11.648 -14.157 1.00 93.50 190 ILE A N 1
ATOM 1570 C CA . ILE A 1 190 ? 0.782 -13.034 -13.836 1.00 93.50 190 ILE A CA 1
ATOM 1571 C C . ILE A 1 190 ? 0.718 -13.969 -15.051 1.00 93.50 190 ILE A C 1
ATOM 1573 O O . ILE A 1 190 ? 1.565 -14.848 -15.185 1.00 93.50 190 ILE A O 1
ATOM 1577 N N . ASP A 1 191 ? -0.242 -13.776 -15.953 1.00 93.44 191 ASP A N 1
ATOM 1578 C CA . ASP A 1 191 ? -0.363 -14.630 -17.136 1.00 93.44 191 ASP A CA 1
ATOM 1579 C C . ASP A 1 191 ? 0.799 -14.459 -18.119 1.00 93.44 191 ASP A C 1
ATOM 1581 O O . ASP A 1 191 ? 1.160 -15.422 -18.787 1.00 93.44 191 ASP A O 1
ATOM 1585 N N . TRP A 1 192 ? 1.442 -13.285 -18.164 1.00 94.81 192 TRP A N 1
ATOM 1586 C CA . TRP A 1 192 ? 2.678 -13.108 -18.928 1.00 94.81 192 TRP A CA 1
ATOM 1587 C C . TRP A 1 192 ? 3.794 -13.988 -18.358 1.00 94.81 192 TRP A C 1
ATOM 1589 O O . TRP A 1 192 ? 4.460 -14.692 -19.109 1.00 94.81 192 TRP A O 1
ATOM 1599 N N . PHE A 1 193 ? 3.952 -14.020 -17.031 1.00 95.06 193 PHE A N 1
ATOM 1600 C CA . PHE A 1 193 ? 4.970 -14.844 -16.371 1.00 95.06 193 PHE A CA 1
ATOM 1601 C C . PHE A 1 193 ? 4.716 -16.341 -16.587 1.00 95.06 193 PHE A C 1
ATOM 1603 O O . PHE A 1 193 ? 5.641 -17.066 -16.941 1.00 95.06 193 PHE A O 1
ATOM 1610 N N . LYS A 1 194 ? 3.457 -16.795 -16.481 1.00 95.19 194 LYS A N 1
ATOM 1611 C CA . LYS A 1 194 ? 3.084 -18.186 -16.800 1.00 95.19 194 LYS A CA 1
ATOM 1612 C C . LYS A 1 194 ? 3.446 -18.573 -18.236 1.00 95.19 194 LYS A C 1
ATOM 1614 O O . LYS A 1 194 ? 3.967 -19.656 -18.456 1.00 95.19 194 LYS A O 1
ATOM 1619 N N . LYS A 1 195 ? 3.167 -17.691 -19.203 1.00 95.69 195 LYS A N 1
ATOM 1620 C CA . LYS A 1 195 ? 3.464 -17.917 -20.629 1.00 95.69 195 LYS A CA 1
ATOM 1621 C C . LYS A 1 195 ? 4.963 -17.909 -20.951 1.00 95.69 195 LYS A C 1
ATOM 1623 O O . LYS A 1 195 ? 5.331 -18.348 -22.029 1.00 95.69 195 LYS A O 1
ATOM 1628 N N . ASN A 1 196 ? 5.802 -17.395 -20.051 1.00 95.38 196 ASN A N 1
ATOM 1629 C CA . ASN A 1 196 ? 7.247 -17.240 -20.240 1.00 95.38 196 ASN A CA 1
ATOM 1630 C C . ASN A 1 196 ? 8.060 -18.131 -19.281 1.00 95.38 196 ASN A C 1
ATOM 1632 O O . ASN A 1 196 ? 9.143 -17.749 -18.833 1.00 95.38 196 ASN A O 1
ATOM 1636 N N . ASP A 1 197 ? 7.531 -19.316 -18.967 1.00 94.38 197 ASP A N 1
ATOM 1637 C CA . ASP A 1 197 ? 8.210 -20.388 -18.225 1.00 94.38 197 ASP A CA 1
ATOM 1638 C C . ASP A 1 197 ? 8.609 -20.037 -16.782 1.00 94.38 197 ASP A C 1
ATOM 1640 O O . ASP A 1 197 ? 9.577 -20.579 -16.234 1.00 94.38 197 ASP A O 1
ATOM 1644 N N . PHE A 1 198 ? 7.879 -19.126 -16.131 1.00 94.88 198 PHE A N 1
ATOM 1645 C CA . PHE A 1 198 ? 8.016 -18.942 -14.687 1.00 94.88 198 PHE A CA 1
ATOM 1646 C C . PHE A 1 198 ? 7.295 -20.057 -13.934 1.00 94.88 198 PHE A C 1
ATOM 1648 O O . PHE A 1 198 ? 6.141 -20.381 -14.224 1.00 94.88 198 PHE A O 1
ATOM 1655 N N . THR A 1 199 ? 7.974 -20.634 -12.945 1.00 94.69 199 THR A N 1
ATOM 1656 C CA . THR A 1 199 ? 7.437 -21.746 -12.162 1.00 94.69 199 THR A CA 1
ATOM 1657 C C . THR A 1 199 ? 6.317 -21.269 -11.238 1.00 94.69 199 THR A C 1
ATOM 1659 O O . THR A 1 199 ? 6.194 -20.087 -10.902 1.00 94.69 199 THR A O 1
ATOM 1662 N N . SER A 1 200 ? 5.490 -22.208 -10.773 1.00 94.31 200 SER A N 1
ATOM 1663 C CA . SER A 1 200 ? 4.439 -21.900 -9.796 1.00 94.31 200 SER A CA 1
ATOM 1664 C C . SER A 1 200 ? 5.005 -21.317 -8.498 1.00 94.31 200 SER A C 1
ATOM 1666 O O . SER A 1 200 ? 4.386 -20.424 -7.921 1.00 94.31 200 SER A O 1
ATOM 1668 N N . GLU A 1 201 ? 6.184 -21.773 -8.067 1.00 93.50 201 GLU A N 1
ATOM 1669 C CA . GLU A 1 201 ? 6.888 -21.251 -6.892 1.00 93.50 201 GLU A CA 1
ATOM 1670 C C . GLU A 1 201 ? 7.326 -19.795 -7.104 1.00 93.50 201 GLU A C 1
ATOM 1672 O O . GLU A 1 201 ? 7.024 -18.936 -6.275 1.00 93.50 201 GLU A O 1
ATOM 1677 N N . GLU A 1 202 ? 7.942 -19.484 -8.250 1.00 94.19 202 GLU A N 1
ATOM 1678 C CA . GLU A 1 202 ? 8.347 -18.117 -8.603 1.00 94.19 202 GLU A CA 1
ATOM 1679 C C . GLU A 1 202 ? 7.138 -17.174 -8.664 1.00 94.19 202 GLU A C 1
ATOM 1681 O O . GLU A 1 202 ? 7.169 -16.062 -8.137 1.00 94.19 202 GLU A O 1
ATOM 1686 N N . ILE A 1 203 ? 6.028 -17.631 -9.250 1.00 94.69 203 ILE A N 1
ATOM 1687 C CA . ILE A 1 203 ? 4.783 -16.859 -9.332 1.00 94.69 203 ILE A CA 1
ATOM 1688 C C . ILE A 1 203 ? 4.182 -16.615 -7.942 1.00 94.69 203 ILE A C 1
ATOM 1690 O O . ILE A 1 203 ? 3.710 -15.510 -7.658 1.00 94.69 203 ILE A O 1
ATOM 1694 N N . GLN A 1 204 ? 4.164 -17.627 -7.071 1.00 93.69 204 GLN A N 1
ATOM 1695 C CA . GLN A 1 204 ? 3.675 -17.478 -5.698 1.00 93.69 204 GLN A CA 1
ATOM 1696 C C . GLN A 1 204 ? 4.552 -16.515 -4.898 1.00 93.69 204 GLN A C 1
ATOM 1698 O O . GLN A 1 204 ? 4.025 -15.648 -4.198 1.00 93.69 204 GLN A O 1
ATOM 1703 N N . TYR A 1 205 ? 5.871 -16.603 -5.061 1.00 93.38 205 TYR A N 1
ATOM 1704 C CA . TYR A 1 205 ? 6.809 -15.670 -4.458 1.00 93.38 205 TYR A CA 1
ATOM 1705 C C . TYR A 1 205 ? 6.582 -14.237 -4.943 1.00 93.38 205 TYR A C 1
ATOM 1707 O O . TYR A 1 205 ? 6.450 -13.340 -4.117 1.00 93.38 205 TYR A O 1
ATOM 1715 N N . LEU A 1 206 ? 6.413 -14.004 -6.249 1.00 94.19 206 LEU A N 1
ATOM 1716 C CA . LEU A 1 206 ? 6.109 -12.669 -6.777 1.00 94.19 206 LEU A CA 1
ATOM 1717 C C . LEU A 1 206 ? 4.805 -12.092 -6.213 1.00 94.19 206 LEU A C 1
ATOM 1719 O O . LEU A 1 206 ? 4.748 -10.907 -5.881 1.00 94.19 206 LEU A O 1
ATOM 1723 N N . LYS A 1 207 ? 3.757 -12.913 -6.069 1.00 94.62 207 LYS A N 1
ATOM 1724 C CA . LYS A 1 207 ? 2.494 -12.501 -5.433 1.00 94.62 207 LYS A CA 1
ATOM 1725 C C . LYS A 1 207 ? 2.697 -12.122 -3.968 1.00 94.62 207 LYS A C 1
ATOM 1727 O O . LYS A 1 207 ? 2.201 -11.080 -3.543 1.00 94.62 207 LYS A O 1
ATOM 1732 N N . LYS A 1 208 ? 3.444 -12.940 -3.224 1.00 93.88 208 LYS A N 1
ATOM 1733 C CA . LYS A 1 208 ? 3.783 -12.683 -1.822 1.00 93.88 208 LYS A CA 1
ATOM 1734 C C . LYS A 1 208 ? 4.583 -11.386 -1.678 1.00 93.88 208 LYS A C 1
ATOM 1736 O O . LYS A 1 208 ? 4.177 -10.509 -0.922 1.00 93.88 208 LYS A O 1
ATOM 1741 N N . MET A 1 209 ? 5.657 -11.225 -2.450 1.00 94.25 209 MET A N 1
ATOM 1742 C CA . MET A 1 209 ? 6.503 -10.032 -2.395 1.00 94.25 209 MET A CA 1
ATOM 1743 C C . MET A 1 209 ? 5.742 -8.772 -2.799 1.00 94.25 209 MET A C 1
ATOM 1745 O O . MET A 1 209 ? 5.906 -7.735 -2.164 1.00 94.25 209 MET A O 1
ATOM 1749 N N . LYS A 1 210 ? 4.848 -8.846 -3.796 1.00 95.38 210 LYS A N 1
ATOM 1750 C CA . LYS A 1 210 ? 3.945 -7.730 -4.124 1.00 95.38 210 LYS A CA 1
ATOM 1751 C C . LYS A 1 210 ? 3.155 -7.282 -2.893 1.00 95.38 210 LYS A C 1
ATOM 1753 O O . LYS A 1 210 ? 3.037 -6.083 -2.656 1.00 95.38 210 LYS A O 1
ATOM 1758 N N . ASP A 1 211 ? 2.598 -8.222 -2.133 1.00 95.12 211 ASP A N 1
ATOM 1759 C CA . ASP A 1 211 ? 1.792 -7.913 -0.950 1.00 95.12 211 ASP A CA 1
ATOM 1760 C C . ASP A 1 211 ? 2.627 -7.301 0.165 1.00 95.12 211 ASP A C 1
ATOM 1762 O O . ASP A 1 211 ? 2.233 -6.281 0.723 1.00 95.12 211 ASP A O 1
ATOM 1766 N N . GLU A 1 212 ? 3.803 -7.858 0.439 1.00 95.06 212 GLU A N 1
ATOM 1767 C CA . GLU A 1 212 ? 4.720 -7.329 1.449 1.00 95.06 212 GLU A CA 1
ATOM 1768 C C . GLU A 1 212 ? 5.179 -5.907 1.108 1.00 95.06 212 GLU A C 1
ATOM 1770 O O . GLU A 1 212 ? 5.023 -5.001 1.930 1.00 95.06 212 GLU A O 1
ATOM 1775 N N . ILE A 1 213 ? 5.619 -5.682 -0.134 1.00 95.94 213 ILE A N 1
ATOM 1776 C CA . ILE A 1 213 ? 6.037 -4.364 -0.625 1.00 95.94 213 ILE A CA 1
ATOM 1777 C C . ILE A 1 213 ? 4.866 -3.379 -0.571 1.00 95.94 213 ILE A C 1
ATOM 1779 O O . ILE A 1 213 ? 5.025 -2.251 -0.111 1.00 95.94 213 ILE A O 1
ATOM 1783 N N . PHE A 1 214 ? 3.667 -3.766 -1.018 1.00 96.56 214 PHE A N 1
ATOM 1784 C CA . PHE A 1 214 ? 2.530 -2.841 -1.048 1.00 96.56 214 PHE A CA 1
ATOM 1785 C C . PHE A 1 214 ? 2.006 -2.514 0.354 1.00 96.56 214 PHE A C 1
ATOM 1787 O O . PHE A 1 214 ? 1.523 -1.399 0.562 1.00 96.56 214 PHE A O 1
ATOM 1794 N N . ILE A 1 215 ? 2.110 -3.438 1.312 1.00 96.56 215 ILE A N 1
ATOM 1795 C CA . ILE A 1 215 ? 1.840 -3.157 2.726 1.00 96.56 215 ILE A CA 1
ATOM 1796 C C . ILE A 1 215 ? 2.877 -2.166 3.252 1.00 96.56 215 ILE A C 1
ATOM 1798 O O . ILE A 1 215 ? 2.510 -1.113 3.761 1.00 96.56 215 ILE A O 1
ATOM 1802 N N . GLU A 1 216 ? 4.166 -2.464 3.096 1.00 95.94 216 GLU A N 1
ATOM 1803 C CA . GLU A 1 216 ? 5.244 -1.628 3.627 1.00 95.94 216 GLU A CA 1
ATOM 1804 C C . GLU A 1 216 ? 5.239 -0.213 3.047 1.00 95.94 216 GLU A C 1
ATOM 1806 O O . GLU A 1 216 ? 5.423 0.761 3.774 1.00 95.94 216 GLU A O 1
ATOM 1811 N N . LYS A 1 217 ? 4.966 -0.083 1.748 1.00 95.50 217 LYS A N 1
ATOM 1812 C CA . LYS A 1 217 ? 4.911 1.205 1.051 1.00 95.50 217 LYS A CA 1
ATOM 1813 C C . LYS A 1 217 ? 3.577 1.934 1.253 1.00 95.50 217 LYS A C 1
ATOM 1815 O O . LYS A 1 217 ? 3.403 3.036 0.737 1.00 95.50 217 LYS A O 1
ATOM 1820 N N . GLY A 1 218 ? 2.629 1.367 2.006 1.00 95.31 218 GLY A N 1
ATOM 1821 C CA . GLY A 1 218 ? 1.328 1.981 2.305 1.00 95.31 218 GLY A CA 1
ATOM 1822 C C . GLY A 1 218 ? 0.356 2.034 1.122 1.00 95.31 218 GLY A C 1
ATOM 1823 O O . GLY A 1 218 ? -0.590 2.820 1.137 1.00 95.31 218 GLY A O 1
ATOM 1824 N N . ILE A 1 219 ? 0.580 1.225 0.083 1.00 95.12 219 ILE A N 1
ATOM 1825 C CA . ILE A 1 219 ? -0.308 1.112 -1.085 1.00 95.12 219 ILE A CA 1
ATOM 1826 C C . ILE A 1 219 ? -1.568 0.315 -0.724 1.00 95.12 219 ILE A C 1
ATOM 1828 O O . ILE A 1 219 ? -2.662 0.674 -1.164 1.00 95.12 219 ILE A O 1
ATOM 1832 N N . LEU A 1 220 ? -1.434 -0.741 0.089 1.00 95.00 220 LEU A N 1
ATOM 1833 C CA . LEU A 1 220 ? -2.591 -1.405 0.696 1.00 95.00 220 LEU A CA 1
ATOM 1834 C C . LEU A 1 220 ? -3.069 -0.622 1.917 1.00 95.00 220 LEU A C 1
ATOM 1836 O O . LEU A 1 220 ? -2.265 -0.095 2.686 1.00 95.00 220 LEU A O 1
ATOM 1840 N N . PHE A 1 221 ? -4.384 -0.580 2.114 1.00 95.69 221 PHE A N 1
ATOM 1841 C CA . PHE A 1 221 ? -4.991 0.147 3.223 1.00 95.69 221 PHE A CA 1
ATOM 1842 C C . PHE A 1 221 ? -5.079 -0.765 4.452 1.00 95.69 221 PHE A C 1
ATOM 1844 O O . PHE A 1 221 ? -5.741 -1.805 4.377 1.00 95.69 221 PHE A O 1
ATOM 1851 N N . PRO A 1 222 ? -4.458 -0.410 5.591 1.00 97.31 222 PRO A N 1
ATOM 1852 C CA . PRO A 1 222 ? -4.684 -1.118 6.840 1.00 97.31 222 PRO A CA 1
ATOM 1853 C C . PRO A 1 222 ? -6.069 -0.752 7.382 1.00 97.31 222 PRO A C 1
ATOM 1855 O O . PRO A 1 222 ? -6.317 0.389 7.777 1.00 97.31 222 PRO A O 1
ATOM 1858 N N . LEU A 1 223 ? -6.986 -1.716 7.406 1.00 97.75 223 LEU A N 1
ATOM 1859 C CA . LEU A 1 223 ? -8.283 -1.595 8.064 1.00 97.75 223 LEU A CA 1
ATOM 1860 C C . LEU A 1 223 ? -8.218 -2.267 9.435 1.00 97.75 223 LEU A C 1
ATOM 1862 O O . LEU A 1 223 ? -8.129 -3.487 9.541 1.00 97.75 223 LEU A O 1
ATOM 1866 N N . ILE A 1 224 ? -8.284 -1.455 10.480 1.00 97.50 224 ILE A N 1
ATOM 1867 C CA . ILE A 1 224 ? -8.175 -1.861 11.878 1.00 97.50 224 ILE A CA 1
ATOM 1868 C C . ILE A 1 224 ? -9.580 -2.005 12.452 1.00 97.50 224 ILE A C 1
ATOM 1870 O O . ILE A 1 224 ? -10.358 -1.048 12.450 1.00 97.50 224 ILE A O 1
ATOM 1874 N N . LEU A 1 225 ? -9.902 -3.192 12.952 1.00 97.50 225 LEU A N 1
ATOM 1875 C CA . LEU A 1 225 ? -11.109 -3.488 13.713 1.00 97.50 225 LEU A CA 1
ATOM 1876 C C . LEU A 1 225 ? -10.779 -3.423 15.205 1.00 97.50 225 LEU A C 1
ATOM 1878 O O . LEU A 1 225 ? -9.824 -4.051 15.663 1.00 97.50 225 LEU A O 1
ATOM 1882 N N . TRP A 1 226 ? -11.566 -2.649 15.949 1.00 96.56 226 TRP A N 1
ATOM 1883 C CA . TRP A 1 226 ? -11.318 -2.387 17.368 1.00 96.56 226 TRP A CA 1
ATOM 1884 C C . TRP A 1 226 ? -11.887 -3.489 18.273 1.00 96.56 226 TRP A C 1
ATOM 1886 O O . TRP A 1 226 ? -12.817 -4.191 17.865 1.00 96.56 226 TRP A O 1
ATOM 1896 N N . PRO A 1 227 ? -11.408 -3.613 19.525 1.00 95.62 227 PRO A N 1
ATOM 1897 C CA . PRO A 1 227 ? -11.832 -4.684 20.432 1.00 95.62 227 PRO A CA 1
ATOM 1898 C C . PRO A 1 227 ? -13.338 -4.734 20.714 1.00 95.62 227 PRO A C 1
ATOM 1900 O O . PRO A 1 227 ? -13.930 -5.789 20.921 1.00 95.62 227 PRO A O 1
ATOM 1903 N N . THR A 1 228 ? -13.999 -3.584 20.674 1.00 95.00 228 THR A N 1
ATOM 1904 C CA . THR A 1 228 ? -15.453 -3.420 20.851 1.00 95.00 228 THR A CA 1
ATOM 1905 C C . THR A 1 228 ? -16.292 -4.212 19.849 1.00 95.00 228 THR A C 1
ATOM 1907 O O . THR A 1 228 ? -17.447 -4.505 20.144 1.00 95.00 228 THR A O 1
ATOM 1910 N N . ILE A 1 229 ? -15.737 -4.571 18.684 1.00 95.44 229 ILE A N 1
ATOM 1911 C CA . ILE A 1 229 ? -16.420 -5.363 17.655 1.00 95.44 229 ILE A CA 1
ATOM 1912 C C . ILE A 1 229 ? -15.781 -6.750 17.453 1.00 95.44 229 ILE A C 1
ATOM 1914 O O . ILE A 1 229 ? -16.035 -7.412 16.445 1.00 95.44 229 ILE A O 1
ATOM 1918 N N . GLN A 1 230 ? -14.985 -7.222 18.423 1.00 94.88 230 GLN A N 1
ATOM 1919 C CA . GLN A 1 230 ? -14.245 -8.490 18.350 1.00 94.88 230 GLN A CA 1
ATOM 1920 C C . GLN A 1 230 ? -15.128 -9.681 17.945 1.00 94.88 230 GLN A C 1
ATOM 1922 O O . GLN A 1 230 ? -14.752 -10.461 17.068 1.00 94.88 230 GLN A O 1
ATOM 1927 N N . ASN A 1 231 ? -16.347 -9.765 18.486 1.00 95.19 231 ASN A N 1
ATOM 1928 C CA . ASN A 1 231 ? -17.293 -10.848 18.190 1.00 95.19 231 ASN A CA 1
ATOM 1929 C C . ASN A 1 231 ? -17.744 -10.901 16.716 1.00 95.19 231 ASN A C 1
ATOM 1931 O O . ASN A 1 231 ? -18.248 -11.927 16.268 1.00 95.19 231 ASN A O 1
ATOM 1935 N N . HIS A 1 232 ? -17.543 -9.831 15.938 1.00 96.50 232 HIS A N 1
ATOM 1936 C CA . HIS A 1 232 ? -17.886 -9.785 14.512 1.00 96.50 232 HIS A CA 1
ATOM 1937 C C . HIS A 1 232 ? -16.668 -9.725 13.583 1.00 96.50 232 HIS A C 1
ATOM 1939 O O . HIS A 1 232 ? -16.848 -9.562 12.377 1.00 96.50 232 HIS A O 1
ATOM 1945 N N . PHE A 1 233 ? -15.437 -9.886 14.081 1.00 97.19 233 PHE A N 1
ATOM 1946 C CA . PHE A 1 233 ? -14.223 -9.814 13.254 1.00 97.19 233 PHE A CA 1
ATOM 1947 C C . PHE A 1 233 ? -14.278 -10.722 12.019 1.00 97.19 233 PHE A C 1
ATOM 1949 O O . PHE A 1 233 ? -14.057 -10.261 10.900 1.00 97.19 233 PHE A O 1
ATOM 1956 N N . ASN A 1 234 ? -14.618 -12.000 12.203 1.00 96.88 234 ASN A N 1
ATOM 1957 C CA . ASN A 1 234 ? -14.670 -12.974 11.106 1.00 96.88 234 ASN A CA 1
ATOM 1958 C C . ASN A 1 234 ? -15.820 -12.694 10.130 1.00 96.88 234 ASN A C 1
ATOM 1960 O O . ASN A 1 234 ? -15.701 -12.927 8.930 1.00 96.88 234 ASN A O 1
ATOM 1964 N N . GLU A 1 235 ? -16.943 -12.185 10.634 1.00 97.06 235 GLU A N 1
ATOM 1965 C CA . GLU A 1 235 ? -18.088 -11.817 9.804 1.00 97.06 235 GLU A CA 1
ATOM 1966 C C . GLU A 1 235 ? -17.765 -10.605 8.918 1.00 97.06 235 GLU A C 1
ATOM 1968 O O . GLU A 1 235 ? -18.042 -10.619 7.716 1.00 97.06 235 GLU A O 1
ATOM 1973 N N . ILE A 1 236 ? -17.137 -9.580 9.505 1.00 96.88 236 ILE A N 1
ATOM 1974 C CA . ILE A 1 236 ? -16.690 -8.372 8.807 1.00 96.88 236 ILE A CA 1
ATOM 1975 C C . ILE A 1 236 ? -15.688 -8.739 7.713 1.00 96.88 236 ILE A C 1
ATOM 1977 O O . ILE A 1 236 ? -15.864 -8.314 6.574 1.00 96.88 236 ILE A O 1
ATOM 1981 N N . GLU A 1 237 ? -14.683 -9.558 8.032 1.00 97.25 237 GLU A N 1
ATOM 1982 C CA . GLU A 1 237 ? -13.683 -10.033 7.071 1.00 97.25 237 GLU A CA 1
ATOM 1983 C C . GLU A 1 237 ? -14.330 -10.782 5.899 1.00 97.25 237 GLU A C 1
ATOM 1985 O O . GLU A 1 237 ? -14.125 -10.405 4.745 1.00 97.25 237 GLU A O 1
ATOM 1990 N N . LYS A 1 238 ? -15.206 -11.761 6.171 1.00 96.75 238 LYS A N 1
ATOM 1991 C CA . LYS A 1 238 ? -15.938 -12.492 5.121 1.00 96.75 238 LYS A CA 1
ATOM 1992 C C . LYS A 1 238 ? -16.757 -11.560 4.231 1.00 96.75 238 LYS A C 1
ATOM 1994 O O . LYS A 1 238 ? -16.808 -11.747 3.018 1.00 96.75 238 LYS A O 1
ATOM 1999 N N . LYS A 1 239 ? -17.418 -10.552 4.809 1.00 95.81 239 LYS A N 1
ATOM 2000 C CA . LYS A 1 239 ? -18.202 -9.571 4.044 1.00 95.81 239 LYS A CA 1
ATOM 2001 C C . LYS A 1 239 ? -17.309 -8.648 3.213 1.00 95.81 239 LYS A C 1
ATOM 2003 O O . LYS A 1 239 ? -17.700 -8.266 2.114 1.00 95.81 239 LYS A O 1
ATOM 2008 N N . LEU A 1 240 ? -16.128 -8.305 3.718 1.00 94.19 240 LEU A N 1
ATOM 2009 C CA . LEU A 1 240 ? -15.147 -7.473 3.030 1.00 94.19 240 LEU A CA 1
ATOM 2010 C C . LEU A 1 240 ? -14.528 -8.201 1.832 1.00 94.19 240 LEU A C 1
ATOM 2012 O O . LEU A 1 240 ? -14.472 -7.627 0.747 1.00 94.19 240 LEU A O 1
ATOM 2016 N N . MET A 1 241 ? -14.180 -9.480 2.000 1.00 93.81 241 MET A N 1
ATOM 2017 C CA . MET A 1 241 ? -13.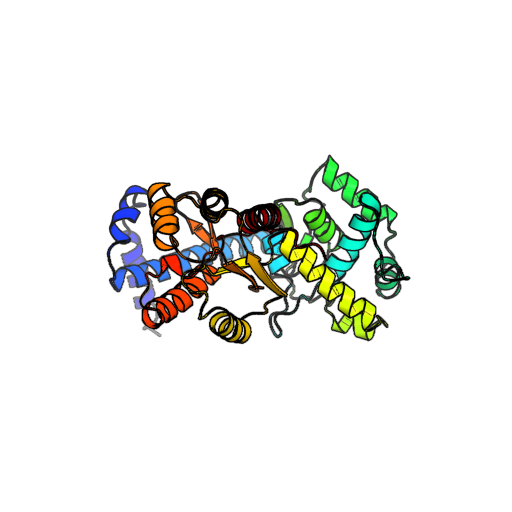626 -10.343 0.947 1.00 93.81 241 MET A CA 1
ATOM 2018 C C . MET A 1 241 ? -14.557 -10.537 -0.256 1.00 93.81 241 MET A C 1
ATOM 2020 O O . MET A 1 241 ? -14.090 -10.821 -1.352 1.00 93.81 241 MET A O 1
ATOM 2024 N N . LYS A 1 242 ? -15.873 -10.351 -0.085 1.00 92.25 242 LYS A N 1
ATOM 2025 C CA . LYS A 1 242 ? -16.832 -10.366 -1.206 1.00 92.25 242 LYS A CA 1
ATOM 2026 C C . LYS A 1 242 ? -16.694 -9.163 -2.141 1.00 92.25 242 LYS A C 1
ATOM 2028 O O . LYS A 1 242 ? -17.258 -9.184 -3.228 1.00 92.25 242 LYS A O 1
ATOM 2033 N N . LYS A 1 243 ? -16.035 -8.091 -1.691 1.00 88.88 243 LYS A N 1
ATOM 2034 C CA . LYS A 1 243 ? -15.946 -6.820 -2.417 1.00 88.88 243 LYS A CA 1
ATOM 2035 C C . LYS A 1 243 ? -14.513 -6.401 -2.731 1.00 88.88 243 LYS A C 1
ATOM 2037 O O . LYS A 1 243 ? -14.311 -5.704 -3.714 1.00 88.88 243 LYS A O 1
ATOM 2042 N N . TYR A 1 244 ? -13.552 -6.777 -1.894 1.00 90.69 244 TYR A N 1
ATOM 2043 C CA . TYR A 1 244 ? -12.154 -6.383 -2.036 1.00 90.69 244 TYR A CA 1
ATOM 2044 C C . TYR A 1 244 ? -11.230 -7.557 -1.743 1.00 90.69 244 TYR A C 1
ATOM 2046 O O . TYR A 1 244 ? -11.528 -8.396 -0.890 1.00 90.69 244 TYR A O 1
ATOM 2054 N N . ARG A 1 245 ? -10.065 -7.570 -2.394 1.00 91.62 245 ARG A N 1
ATOM 2055 C CA . ARG A 1 245 ? -8.998 -8.512 -2.066 1.00 91.62 245 ARG A CA 1
ATOM 2056 C C . ARG A 1 245 ? -8.382 -8.138 -0.716 1.00 91.62 245 ARG A C 1
ATOM 2058 O O . ARG A 1 245 ? -7.919 -7.013 -0.524 1.00 91.62 245 ARG A O 1
ATOM 2065 N N . VAL A 1 246 ? -8.360 -9.092 0.210 1.00 94.44 246 VAL A N 1
ATOM 2066 C CA . VAL A 1 246 ? -7.635 -8.982 1.482 1.00 94.44 246 VAL A CA 1
ATOM 2067 C C . VAL A 1 246 ? -6.297 -9.692 1.302 1.00 94.44 246 VAL A C 1
ATOM 2069 O O . VAL A 1 246 ? -6.266 -10.903 1.111 1.00 94.44 246 VAL A O 1
ATOM 2072 N N . ALA A 1 247 ? -5.200 -8.937 1.302 1.00 93.38 247 ALA A N 1
ATOM 2073 C CA . ALA A 1 247 ? -3.861 -9.480 1.068 1.00 93.38 247 ALA A CA 1
ATOM 2074 C C . ALA A 1 247 ? -3.297 -10.185 2.305 1.00 93.38 247 ALA A C 1
ATOM 2076 O O . ALA A 1 247 ? -2.610 -11.196 2.200 1.00 93.38 247 ALA A O 1
ATOM 2077 N N . LYS A 1 248 ? -3.580 -9.633 3.487 1.00 95.44 248 LYS A N 1
ATOM 2078 C CA . LYS A 1 248 ? -3.092 -10.151 4.761 1.00 95.44 248 LYS A CA 1
ATOM 2079 C C . LYS A 1 248 ? -4.068 -9.799 5.874 1.00 95.44 248 LYS A C 1
ATOM 2081 O O . LYS A 1 248 ? -4.566 -8.673 5.926 1.00 95.44 248 LYS A O 1
ATOM 2086 N N . THR A 1 249 ? -4.260 -10.741 6.788 1.00 96.94 249 THR A N 1
ATOM 2087 C CA . THR A 1 249 ? -5.014 -10.552 8.029 1.00 96.94 249 THR A CA 1
ATOM 2088 C C . THR A 1 249 ? -4.090 -10.805 9.212 1.00 96.94 249 THR A C 1
ATOM 2090 O O . THR A 1 249 ? -3.301 -11.748 9.193 1.00 96.94 249 THR A O 1
ATOM 2093 N N . GLN A 1 250 ? -4.170 -9.968 10.244 1.00 95.19 250 GLN A N 1
ATOM 2094 C CA . GLN A 1 250 ? -3.418 -10.136 11.487 1.00 95.19 250 GLN A CA 1
ATOM 2095 C C . GLN A 1 250 ? -4.332 -9.914 12.685 1.00 95.19 250 GLN A C 1
ATOM 2097 O O . GLN A 1 250 ? -5.057 -8.924 12.729 1.00 95.19 250 GLN A O 1
ATOM 2102 N N . ASN A 1 251 ? -4.277 -10.812 13.666 1.00 95.75 251 ASN A N 1
ATOM 2103 C CA . ASN A 1 251 ? -4.825 -10.557 14.995 1.00 95.75 251 ASN A CA 1
ATOM 2104 C C . ASN A 1 251 ? -3.662 -10.142 15.892 1.00 95.75 251 ASN A C 1
ATOM 2106 O O . ASN A 1 251 ? -2.654 -10.846 15.936 1.00 95.75 251 ASN A O 1
ATOM 2110 N N . ILE A 1 252 ? -3.791 -9.008 16.569 1.00 94.38 252 ILE A N 1
ATOM 2111 C CA . ILE A 1 252 ? -2.734 -8.452 17.412 1.00 94.38 252 ILE A CA 1
ATOM 2112 C C . ILE A 1 252 ? -3.298 -8.257 18.810 1.00 94.38 252 ILE A C 1
ATOM 2114 O O . ILE A 1 252 ? -4.342 -7.624 18.975 1.00 94.38 252 ILE A O 1
ATOM 2118 N N . LEU A 1 253 ? -2.585 -8.793 19.798 1.00 93.88 253 LEU A N 1
ATOM 2119 C CA . LEU A 1 253 ? -2.791 -8.477 21.203 1.00 93.88 253 LEU A CA 1
ATOM 2120 C C . LEU A 1 253 ? -1.867 -7.308 21.550 1.00 93.88 253 LEU A C 1
ATOM 2122 O O . LEU A 1 253 ? -0.645 -7.458 21.538 1.00 93.88 253 LEU A O 1
ATOM 2126 N N . LEU A 1 254 ? -2.448 -6.142 21.803 1.00 92.81 254 LEU A N 1
ATOM 2127 C CA . LEU A 1 254 ? -1.683 -4.949 22.151 1.00 92.81 254 LEU A CA 1
ATOM 2128 C C . LEU A 1 254 ? -1.326 -4.975 23.639 1.00 92.81 254 LEU A C 1
ATOM 2130 O O . LEU A 1 254 ? -2.188 -5.254 24.470 1.00 92.81 254 LEU A O 1
ATOM 2134 N N . GLU A 1 255 ? -0.084 -4.623 23.969 1.00 90.19 255 GLU A N 1
ATOM 2135 C CA . GLU A 1 255 ? 0.333 -4.391 25.361 1.00 90.19 255 GLU A CA 1
ATOM 2136 C C . GLU A 1 255 ? -0.373 -3.162 25.941 1.00 90.19 255 GLU A C 1
ATOM 2138 O O . GLU A 1 255 ? -0.899 -3.199 27.049 1.00 90.19 255 GLU A O 1
ATOM 2143 N N . ASP A 1 256 ? -0.437 -2.086 25.152 1.00 91.50 256 ASP A N 1
ATOM 2144 C CA . ASP A 1 256 ? -1.079 -0.833 25.531 1.00 91.50 256 ASP A CA 1
ATOM 2145 C C . ASP A 1 256 ? -1.977 -0.317 24.395 1.00 91.50 256 ASP A C 1
ATOM 2147 O O . ASP A 1 256 ? -1.539 0.348 23.447 1.00 91.50 256 ASP A O 1
ATOM 2151 N N . LEU A 1 257 ? -3.277 -0.611 24.509 1.00 92.50 257 LEU A N 1
ATOM 2152 C CA . LEU A 1 257 ? -4.299 -0.145 23.570 1.00 92.50 257 LEU A CA 1
ATOM 2153 C C . LEU A 1 257 ? -4.398 1.388 23.528 1.00 92.50 257 LEU A C 1
ATOM 2155 O O . LEU A 1 257 ? -4.671 1.954 22.467 1.00 92.50 257 LEU A O 1
ATOM 2159 N N . SER A 1 258 ? -4.187 2.067 24.658 1.00 93.00 258 SER A N 1
ATOM 2160 C CA . SER A 1 258 ? -4.290 3.525 24.768 1.00 93.00 258 SER A CA 1
ATOM 2161 C C . SER A 1 258 ? -3.154 4.196 24.006 1.00 93.00 258 SER A C 1
ATOM 2163 O O . SER A 1 258 ? -3.405 5.051 23.153 1.00 93.00 258 SER A O 1
ATOM 2165 N N . LYS A 1 259 ? -1.914 3.753 24.238 1.00 94.00 259 LYS A N 1
ATOM 2166 C CA . LYS A 1 259 ? -0.726 4.244 23.532 1.00 94.00 259 LYS A CA 1
ATOM 2167 C C . LYS A 1 259 ? -0.805 3.967 22.036 1.00 94.00 259 LYS A C 1
ATOM 2169 O O . LYS A 1 259 ? -0.614 4.896 21.254 1.00 94.00 259 LYS A O 1
ATOM 2174 N N . PHE A 1 260 ? -1.169 2.746 21.634 1.00 95.12 260 PHE A N 1
ATOM 2175 C CA . PHE A 1 260 ? -1.380 2.414 20.222 1.00 95.12 260 PHE A CA 1
ATOM 2176 C C . PHE A 1 260 ? -2.416 3.338 19.569 1.00 95.12 260 PHE A C 1
ATOM 2178 O O . PHE A 1 260 ? -2.171 3.900 18.502 1.00 95.12 260 PHE A O 1
ATOM 2185 N N . THR A 1 261 ? -3.564 3.536 20.227 1.00 93.62 261 THR A N 1
ATOM 2186 C CA . THR A 1 261 ? -4.641 4.387 19.705 1.00 93.62 261 THR A CA 1
ATOM 2187 C C . THR A 1 261 ? -4.172 5.835 19.570 1.00 93.62 261 THR A C 1
ATOM 2189 O O . THR A 1 261 ? -4.367 6.431 18.516 1.00 93.62 261 THR A O 1
ATOM 2192 N N . LYS A 1 262 ? -3.513 6.402 20.587 1.00 93.12 262 LYS A N 1
ATOM 2193 C CA . LYS A 1 262 ? -2.990 7.776 20.528 1.00 93.12 262 LYS A CA 1
ATOM 2194 C C . LYS A 1 262 ? -1.989 7.955 19.393 1.00 93.12 262 LYS A C 1
ATOM 2196 O O . LYS A 1 262 ? -2.149 8.893 18.623 1.00 93.12 262 LYS A O 1
ATOM 2201 N N . GLU A 1 263 ? -1.012 7.056 19.264 1.00 94.50 263 GLU A N 1
ATOM 2202 C CA . GLU A 1 263 ? 0.006 7.129 18.208 1.00 94.50 263 GLU A CA 1
ATOM 2203 C C . GLU A 1 263 ? -0.628 7.054 16.813 1.00 94.50 263 GLU A C 1
ATOM 2205 O O . GLU A 1 263 ? -0.348 7.894 15.962 1.00 94.50 263 GLU A O 1
ATOM 2210 N N . LEU A 1 264 ? -1.546 6.109 16.595 1.00 94.06 264 LEU A N 1
ATOM 2211 C CA . LEU A 1 264 ? -2.244 5.954 15.319 1.00 94.06 264 LEU A CA 1
ATOM 2212 C C . LEU A 1 264 ? -3.040 7.208 14.936 1.00 94.06 264 LEU A C 1
ATOM 2214 O O . LEU A 1 264 ? -3.028 7.625 13.781 1.00 94.06 264 LEU A O 1
ATOM 2218 N N . TYR A 1 265 ? -3.720 7.814 15.907 1.00 90.50 265 TYR A N 1
ATOM 2219 C CA . TYR A 1 265 ? -4.555 8.986 15.676 1.00 90.50 265 TYR A CA 1
ATOM 2220 C C . TYR A 1 265 ? -3.773 10.300 15.570 1.00 90.50 265 TYR A C 1
ATOM 2222 O O . TYR A 1 265 ? -4.377 11.307 15.220 1.00 90.50 265 TYR A O 1
ATOM 2230 N N . THR A 1 266 ? -2.449 10.306 15.775 1.00 89.31 266 THR A N 1
ATOM 2231 C CA . THR A 1 266 ? -1.614 11.473 15.414 1.00 89.31 266 THR A CA 1
ATOM 2232 C C . THR A 1 266 ? -1.550 11.706 13.903 1.00 89.31 266 THR A C 1
ATOM 2234 O O . THR A 1 266 ? -1.238 12.807 13.462 1.00 89.31 266 THR A O 1
ATOM 2237 N N . LEU A 1 267 ? -1.872 10.677 13.109 1.00 86.81 267 LEU A N 1
ATOM 2238 C CA . LEU A 1 267 ? -1.984 10.763 11.653 1.00 86.81 267 LEU A CA 1
ATOM 2239 C C . LEU A 1 267 ? -3.277 11.463 11.213 1.00 86.81 267 LEU A C 1
ATOM 2241 O O . LEU A 1 267 ? -3.366 11.947 10.084 1.00 86.81 267 LEU A O 1
ATOM 2245 N N . ASP A 1 268 ? -4.284 11.507 12.082 1.00 80.88 268 ASP A N 1
ATOM 2246 C CA . ASP A 1 268 ? -5.564 12.141 11.808 1.00 80.88 268 ASP A CA 1
ATOM 2247 C C . ASP A 1 268 ? -5.563 13.578 12.351 1.00 80.88 268 ASP A C 1
ATOM 2249 O O . ASP A 1 268 ? -5.110 13.841 13.463 1.00 80.88 268 ASP A O 1
ATOM 2253 N N . ASP A 1 269 ? -6.169 14.509 11.611 1.00 78.25 269 ASP A N 1
ATOM 2254 C CA . ASP A 1 269 ? -6.407 15.879 12.085 1.00 78.25 269 ASP A CA 1
ATOM 2255 C C . ASP A 1 269 ? -7.606 15.902 13.060 1.00 78.25 269 ASP A C 1
ATOM 2257 O O . ASP A 1 269 ? -8.650 16.493 12.765 1.00 78.25 269 ASP A O 1
ATOM 2261 N N . ILE A 1 270 ? -7.510 15.199 14.199 1.00 81.50 270 ILE A N 1
ATOM 2262 C CA . ILE A 1 270 ? -8.585 15.129 15.200 1.00 81.50 270 ILE A CA 1
ATOM 2263 C C . ILE A 1 270 ? -8.154 15.585 16.603 1.00 81.50 270 ILE A C 1
ATOM 2265 O O . ILE A 1 270 ? -7.049 15.287 17.055 1.00 81.50 270 ILE A O 1
ATOM 2269 N N . PRO A 1 271 ? -9.041 16.266 17.355 1.00 83.69 271 PRO A N 1
ATOM 2270 C CA . PRO A 1 271 ? -8.746 16.680 18.723 1.00 83.69 271 PRO A CA 1
ATOM 2271 C C . PRO A 1 271 ? -8.540 15.509 19.695 1.00 83.69 271 PRO A C 1
ATOM 2273 O O . PRO A 1 271 ? -9.285 14.525 19.676 1.00 83.69 271 PRO A O 1
ATOM 2276 N N . MET A 1 272 ? -7.623 15.686 20.653 1.00 85.56 272 MET A N 1
ATOM 2277 C CA . MET A 1 272 ? -7.282 14.683 21.675 1.00 85.56 272 MET A CA 1
ATOM 2278 C C . MET A 1 272 ? -8.489 14.187 22.484 1.00 85.56 272 MET A C 1
ATOM 2280 O O . MET A 1 272 ? -8.571 13.011 22.832 1.00 85.56 272 MET A O 1
ATOM 2284 N N . TRP A 1 273 ? -9.475 15.046 22.756 1.00 83.31 273 TRP A N 1
ATOM 2285 C CA . TRP A 1 273 ? -10.671 14.636 23.495 1.00 83.31 273 TRP A CA 1
ATOM 2286 C C . TRP A 1 273 ? -11.492 13.569 22.747 1.00 83.31 273 TRP A C 1
ATOM 2288 O O . TRP A 1 273 ? -12.061 12.687 23.388 1.00 83.31 273 TRP A O 1
ATOM 2298 N N . GLN A 1 274 ? -11.516 13.580 21.405 1.00 86.19 274 GLN A N 1
ATOM 2299 C CA . GLN A 1 274 ? -12.189 12.540 20.614 1.00 86.19 274 GLN A CA 1
ATOM 2300 C C . GLN A 1 274 ? -11.436 11.211 20.690 1.00 86.19 274 GLN A C 1
ATOM 2302 O O . GLN A 1 274 ? -12.054 10.150 20.798 1.00 86.19 274 GLN A O 1
ATOM 2307 N N . ILE A 1 275 ? -10.101 11.274 20.693 1.00 87.69 275 ILE A N 1
ATOM 2308 C CA . ILE A 1 275 ? -9.228 10.110 20.882 1.00 87.69 275 ILE A CA 1
ATOM 2309 C C . ILE A 1 275 ? -9.479 9.497 22.265 1.00 87.69 275 ILE A C 1
ATOM 2311 O O . ILE A 1 275 ? -9.721 8.297 22.379 1.00 87.69 275 ILE A O 1
ATOM 2315 N N . ASN A 1 276 ? -9.522 10.320 23.314 1.00 88.38 276 ASN A N 1
ATOM 2316 C CA . ASN A 1 276 ? -9.777 9.861 24.680 1.00 88.38 276 ASN A CA 1
ATOM 2317 C C . ASN A 1 276 ? -11.170 9.230 24.833 1.00 88.38 276 ASN A C 1
ATOM 2319 O O . ASN A 1 276 ? -11.297 8.176 25.450 1.00 88.38 276 ASN A O 1
ATOM 2323 N N . GLN A 1 277 ? -12.207 9.801 24.208 1.00 87.12 277 GLN A N 1
ATOM 2324 C CA . GLN A 1 277 ? -13.548 9.196 24.172 1.00 87.12 277 GLN A CA 1
ATOM 2325 C C . GLN A 1 277 ? -13.560 7.838 23.467 1.00 87.12 277 GLN A C 1
ATOM 2327 O O . GLN A 1 277 ? -14.357 6.952 23.802 1.00 87.12 277 GLN A O 1
ATOM 2332 N N . LYS A 1 278 ? -12.677 7.667 22.479 1.00 86.94 278 LYS A N 1
ATOM 2333 C CA . LYS A 1 278 ? -12.502 6.395 21.800 1.00 86.94 278 LYS A CA 1
ATOM 2334 C C . LYS A 1 278 ? -11.863 5.353 22.712 1.00 86.94 278 LYS A C 1
ATOM 2336 O O . LYS A 1 278 ? -12.404 4.260 22.832 1.00 86.94 278 LYS A O 1
ATOM 2341 N N . ILE A 1 279 ? -10.765 5.715 23.370 1.00 90.25 279 ILE A N 1
ATOM 2342 C CA . ILE A 1 279 ? -10.046 4.857 24.322 1.00 90.25 279 ILE A CA 1
ATOM 2343 C C . ILE A 1 279 ? -10.973 4.436 25.463 1.00 90.25 279 ILE A C 1
ATOM 2345 O O . ILE A 1 279 ? -11.109 3.245 25.719 1.00 90.25 279 ILE A O 1
ATOM 2349 N N . LYS A 1 280 ? -11.701 5.388 26.056 1.00 89.56 280 LYS A N 1
ATOM 2350 C CA . LYS A 1 280 ? -12.675 5.125 27.123 1.00 89.56 280 LYS A CA 1
ATOM 2351 C C . LYS A 1 280 ? -13.767 4.141 26.697 1.00 89.56 280 LYS A C 1
ATOM 2353 O O . LYS A 1 280 ? -14.142 3.258 27.452 1.00 89.56 280 LYS A O 1
ATOM 2358 N N . GLY A 1 281 ? -14.261 4.238 25.463 1.00 86.25 281 GLY A N 1
ATOM 2359 C CA . GLY A 1 281 ? -15.258 3.282 24.964 1.00 86.25 281 GLY A CA 1
ATOM 2360 C C . GLY A 1 281 ? -14.718 1.875 24.684 1.00 86.25 281 GLY A C 1
ATOM 2361 O O . GLY A 1 281 ? -15.511 0.973 24.422 1.00 86.25 281 GLY A O 1
ATOM 2362 N N . MET A 1 282 ? -13.397 1.680 24.723 1.00 90.81 282 MET A N 1
ATOM 2363 C CA . MET A 1 282 ? -12.741 0.372 24.625 1.00 90.81 282 MET A CA 1
ATOM 2364 C C . MET A 1 282 ? -12.232 -0.133 25.987 1.00 90.81 282 MET A C 1
ATOM 2366 O O . MET A 1 282 ? -11.666 -1.222 26.054 1.00 90.81 282 MET A O 1
ATOM 2370 N N . GLU A 1 283 ? -12.429 0.633 27.062 1.00 87.12 283 GLU A N 1
ATOM 2371 C CA . GLU A 1 283 ? -12.006 0.280 28.416 1.00 87.12 283 GLU A CA 1
ATOM 2372 C C . GLU A 1 283 ? -12.705 -1.003 28.901 1.00 87.12 283 GLU A C 1
ATOM 2374 O O . GLU A 1 283 ? -13.862 -1.273 28.569 1.00 87.12 283 GLU A O 1
ATOM 2379 N N . GLY A 1 284 ? -11.972 -1.850 29.629 1.00 85.19 284 GLY A N 1
ATOM 2380 C CA . GLY A 1 284 ? -12.463 -3.154 30.092 1.00 85.19 284 GLY A CA 1
ATOM 2381 C C . GLY A 1 284 ? -12.607 -4.227 29.002 1.00 85.19 284 GLY A C 1
ATOM 2382 O O . GLY A 1 284 ? -13.051 -5.337 29.294 1.00 85.19 284 GLY A O 1
ATOM 2383 N N . LYS A 1 285 ? -12.242 -3.944 27.742 1.00 88.94 285 LYS A N 1
ATOM 2384 C CA . LYS A 1 285 ? -12.148 -4.956 26.678 1.00 88.94 285 LYS A CA 1
ATOM 2385 C C . LYS A 1 285 ? -10.729 -5.511 26.595 1.00 88.94 285 LYS A C 1
ATOM 2387 O O . LYS A 1 285 ? -9.760 -4.773 26.748 1.00 88.94 285 LYS A O 1
ATOM 2392 N N . ALA A 1 286 ? -10.605 -6.802 26.283 1.00 90.31 286 ALA A N 1
ATOM 2393 C CA . ALA A 1 286 ? -9.310 -7.388 25.952 1.00 90.31 286 ALA A CA 1
ATOM 2394 C C . ALA A 1 286 ? -8.700 -6.631 24.753 1.00 90.31 286 ALA A C 1
ATOM 2396 O O . ALA A 1 286 ? -9.421 -6.411 23.780 1.00 90.31 286 ALA A O 1
ATOM 2397 N N . PRO A 1 287 ? -7.414 -6.238 24.775 1.00 92.94 287 PRO A N 1
ATOM 2398 C CA . PRO A 1 287 ? -6.816 -5.345 23.776 1.00 92.94 287 PRO A CA 1
ATOM 2399 C C . PRO A 1 287 ? -6.473 -6.065 22.454 1.00 92.94 287 PRO A C 1
ATOM 2401 O O . PRO A 1 287 ? -5.404 -5.881 21.874 1.00 92.94 287 PRO A O 1
ATOM 2404 N N . ASN A 1 288 ? -7.397 -6.896 21.968 1.00 94.56 288 ASN A N 1
ATOM 2405 C CA . ASN A 1 288 ? -7.294 -7.636 20.719 1.00 94.56 288 ASN A CA 1
ATOM 2406 C C . ASN A 1 288 ? -7.846 -6.805 19.563 1.00 94.56 288 ASN A C 1
ATOM 2408 O O . ASN A 1 288 ? -9.038 -6.490 19.515 1.00 94.56 288 ASN A O 1
ATOM 2412 N N . ILE A 1 289 ? -6.998 -6.516 18.584 1.00 96.56 289 ILE A N 1
ATOM 2413 C CA . ILE A 1 289 ? -7.407 -5.902 17.322 1.00 96.56 289 ILE A CA 1
ATOM 2414 C C . ILE A 1 289 ? -7.239 -6.892 16.172 1.00 96.56 289 ILE A C 1
ATOM 2416 O O . ILE A 1 289 ? -6.380 -7.774 16.212 1.00 96.56 289 ILE A O 1
ATOM 2420 N N . LYS A 1 290 ? -8.040 -6.721 15.117 1.00 97.69 290 LYS A N 1
ATOM 2421 C CA . LYS A 1 290 ? -7.813 -7.387 13.828 1.00 97.69 290 LYS A CA 1
ATOM 2422 C C . LYS A 1 290 ? -7.471 -6.344 12.777 1.00 97.69 290 LYS A C 1
ATOM 2424 O O . LYS A 1 290 ? -8.169 -5.343 12.648 1.00 97.69 290 LYS A O 1
ATOM 2429 N N . ILE A 1 291 ? -6.419 -6.593 12.010 1.00 97.88 291 ILE A N 1
ATOM 2430 C CA . ILE A 1 291 ? -5.969 -5.737 10.916 1.00 97.88 291 ILE A CA 1
ATOM 2431 C C . ILE A 1 291 ? -6.128 -6.498 9.608 1.00 97.88 291 ILE A C 1
ATOM 2433 O O . ILE A 1 291 ? -5.649 -7.622 9.473 1.00 97.88 291 ILE A O 1
ATOM 2437 N N . LEU A 1 292 ? -6.807 -5.869 8.656 1.00 98.00 292 LEU A N 1
ATOM 2438 C CA . LEU A 1 292 ? -7.045 -6.370 7.308 1.00 98.00 292 LEU A CA 1
ATOM 2439 C C . LEU A 1 292 ? -6.334 -5.435 6.330 1.00 98.00 292 LEU A C 1
ATOM 2441 O O . LEU A 1 292 ? -6.705 -4.268 6.216 1.00 98.00 292 LEU A O 1
ATOM 2445 N N . TYR A 1 293 ? -5.322 -5.929 5.624 1.00 97.38 293 TYR A N 1
ATOM 2446 C CA . TYR A 1 293 ? -4.644 -5.172 4.574 1.00 97.38 293 TYR A CA 1
ATOM 2447 C C . TYR A 1 293 ? -5.401 -5.340 3.268 1.00 97.38 293 TYR A C 1
ATOM 2449 O O . TYR A 1 293 ? -5.319 -6.388 2.621 1.00 97.38 293 TYR A O 1
ATOM 2457 N N . ILE A 1 294 ? -6.170 -4.317 2.906 1.00 95.00 294 ILE A N 1
ATOM 2458 C CA . ILE A 1 294 ? -7.074 -4.381 1.763 1.00 95.00 294 ILE A CA 1
ATOM 2459 C C . ILE A 1 294 ? -6.517 -3.672 0.542 1.00 95.00 294 ILE A C 1
ATOM 2461 O O . ILE A 1 294 ? -5.945 -2.581 0.612 1.00 95.00 294 ILE A O 1
ATOM 2465 N N . GLU A 1 295 ? -6.742 -4.302 -0.600 1.00 91.81 295 GLU A N 1
ATOM 2466 C CA . GLU A 1 295 ? -6.482 -3.730 -1.906 1.00 91.81 295 GLU A CA 1
ATOM 2467 C C . GLU A 1 295 ? -7.735 -2.983 -2.364 1.00 91.81 295 GLU A C 1
ATOM 2469 O O . GLU A 1 295 ? -8.809 -3.566 -2.514 1.00 91.81 295 GLU A O 1
ATOM 2474 N N . ILE A 1 296 ? -7.606 -1.668 -2.545 1.00 88.44 296 ILE A N 1
ATOM 2475 C CA . ILE A 1 296 ? -8.642 -0.827 -3.149 1.00 88.44 296 ILE A CA 1
ATOM 2476 C C . ILE A 1 296 ? -8.097 -0.379 -4.505 1.00 88.44 296 ILE A C 1
ATOM 2478 O O . ILE A 1 296 ? -7.299 0.562 -4.543 1.00 88.44 296 ILE A O 1
ATOM 2482 N N . PRO A 1 297 ? -8.486 -1.030 -5.614 1.00 79.50 297 PRO A N 1
ATOM 2483 C CA . PRO A 1 297 ? -8.036 -0.636 -6.940 1.00 79.50 297 PRO A CA 1
ATOM 2484 C C . PRO A 1 297 ? -8.501 0.785 -7.263 1.00 79.50 297 PRO A C 1
ATOM 2486 O O . PRO A 1 297 ? -9.669 1.127 -7.078 1.00 79.50 297 PRO A O 1
ATOM 2489 N N . LYS A 1 298 ? -7.584 1.616 -7.772 1.00 78.94 298 LYS A N 1
ATOM 2490 C CA . LYS A 1 298 ? -7.876 2.978 -8.266 1.00 78.94 298 LYS A CA 1
ATOM 2491 C C . LYS A 1 298 ? -8.689 3.824 -7.265 1.00 78.94 298 LYS A C 1
ATOM 2493 O O . LYS A 1 298 ? -9.773 4.313 -7.608 1.00 78.94 298 LYS A O 1
ATOM 2498 N N . PRO A 1 299 ? -8.186 4.018 -6.032 1.00 83.81 299 PRO A N 1
ATOM 2499 C CA . PRO A 1 299 ? -8.922 4.741 -5.007 1.00 83.81 299 PRO A CA 1
ATOM 2500 C C . PRO A 1 299 ? -9.145 6.196 -5.431 1.00 83.81 299 PRO A C 1
ATOM 2502 O O . PRO A 1 299 ? -8.259 6.864 -5.966 1.00 83.81 299 PRO A O 1
ATOM 2505 N N . LYS A 1 300 ? -10.360 6.697 -5.193 1.00 86.56 300 LYS A N 1
ATOM 2506 C CA . LYS A 1 300 ? -10.723 8.085 -5.500 1.00 86.56 300 LYS A CA 1
ATOM 2507 C C . LYS A 1 300 ? -10.433 8.986 -4.311 1.00 86.56 300 LYS A C 1
ATOM 2509 O O . LYS A 1 300 ? -10.991 8.769 -3.234 1.00 86.56 300 LYS A O 1
ATOM 2514 N N . PHE A 1 301 ? -9.652 10.038 -4.534 1.00 87.19 301 PHE A N 1
ATOM 2515 C CA . PHE A 1 301 ? -9.297 11.009 -3.504 1.00 87.19 301 PHE A CA 1
ATOM 2516 C C . PHE A 1 301 ? -10.000 12.348 -3.699 1.00 87.19 301 PHE A C 1
ATOM 2518 O O . PHE A 1 301 ? -10.142 12.833 -4.818 1.00 87.19 301 PHE A O 1
ATOM 2525 N N . ARG A 1 302 ? -10.367 12.969 -2.582 1.00 86.06 302 ARG A N 1
ATOM 2526 C CA . ARG A 1 302 ? -10.696 14.396 -2.478 1.00 86.06 302 ARG A CA 1
ATOM 2527 C C . ARG A 1 302 ? -9.656 15.085 -1.597 1.00 86.06 302 ARG A C 1
ATOM 2529 O O . ARG A 1 302 ? -8.955 14.403 -0.857 1.00 86.06 302 ARG A O 1
ATOM 2536 N N . LYS A 1 303 ? -9.571 16.413 -1.639 1.00 83.94 303 LYS A N 1
ATOM 2537 C CA . LYS A 1 303 ? -8.855 17.176 -0.605 1.00 83.94 303 LYS A CA 1
ATOM 2538 C C . LYS A 1 303 ? -9.819 17.515 0.539 1.00 83.94 303 LYS A C 1
ATOM 2540 O O . LYS A 1 303 ? -11.007 17.725 0.287 1.00 83.94 303 LYS A O 1
ATOM 2545 N N . ASN A 1 304 ? -9.342 17.494 1.780 1.00 78.44 304 ASN A N 1
ATOM 2546 C CA . ASN A 1 304 ? -10.054 18.067 2.923 1.00 78.44 304 ASN A CA 1
ATOM 2547 C C . ASN A 1 304 ? -9.763 19.580 3.033 1.00 78.44 304 ASN A C 1
ATOM 2549 O O . ASN A 1 304 ? -9.087 20.143 2.171 1.00 78.44 304 ASN A O 1
ATOM 2553 N N . GLU A 1 305 ? -10.283 20.222 4.082 1.00 74.31 305 GLU A N 1
ATOM 2554 C CA . GLU A 1 305 ? -10.084 21.656 4.368 1.00 74.31 305 GLU A CA 1
ATOM 2555 C C . GLU A 1 305 ? -8.598 22.017 4.519 1.00 74.31 305 GLU A C 1
ATOM 2557 O O . GLU A 1 305 ? -8.164 23.051 4.030 1.00 74.31 305 GLU A O 1
ATOM 2562 N N . ASN A 1 306 ? -7.791 21.103 5.063 1.00 74.94 306 ASN A N 1
ATOM 2563 C CA . ASN A 1 306 ? -6.345 21.269 5.235 1.00 74.94 306 ASN A CA 1
ATOM 2564 C C . ASN A 1 306 ? -5.539 20.882 3.976 1.00 74.94 306 ASN A C 1
ATOM 2566 O O . ASN A 1 306 ? -4.320 20.738 4.020 1.00 74.94 306 ASN A O 1
ATOM 2570 N N . GLY A 1 307 ? -6.203 20.627 2.843 1.00 77.75 307 GLY A N 1
ATOM 2571 C CA . GLY A 1 307 ? -5.560 20.210 1.593 1.00 77.75 307 GLY A CA 1
ATOM 2572 C C . GLY A 1 307 ? -5.073 18.752 1.555 1.00 77.75 307 GLY A C 1
ATOM 2573 O O . GLY A 1 307 ? -4.603 18.300 0.503 1.00 77.75 307 GLY A O 1
ATOM 2574 N N . LYS A 1 308 ? -5.230 17.995 2.649 1.00 82.56 308 LYS A N 1
ATOM 2575 C CA . LYS A 1 308 ? -4.859 16.580 2.783 1.00 82.56 308 LYS A CA 1
ATOM 2576 C C . LYS A 1 308 ? -5.774 15.694 1.942 1.00 82.56 308 LYS A C 1
ATOM 2578 O O . LYS A 1 308 ? -6.981 15.925 1.839 1.00 82.56 308 LYS A O 1
ATOM 2583 N N . LYS A 1 309 ? -5.203 14.667 1.309 1.00 86.19 309 LYS A N 1
ATOM 2584 C CA . LYS A 1 309 ? -5.969 13.723 0.485 1.00 86.19 309 LYS A CA 1
ATOM 2585 C C . LYS A 1 309 ? -6.752 12.753 1.363 1.00 86.19 309 LYS A C 1
ATOM 2587 O O . LYS A 1 309 ? -6.202 12.175 2.294 1.00 86.19 309 LYS A O 1
ATOM 2592 N N . VAL A 1 310 ? -8.010 12.535 0.993 1.00 86.38 310 VAL A N 1
ATOM 2593 C CA . VAL A 1 310 ? -8.925 11.609 1.659 1.00 86.38 310 VAL A CA 1
ATOM 2594 C C . VAL A 1 310 ? -9.559 10.666 0.645 1.00 86.38 310 VAL A C 1
ATOM 2596 O O . VAL A 1 310 ? -10.182 11.111 -0.324 1.00 86.38 310 VAL A O 1
ATOM 2599 N N . SER A 1 311 ? -9.392 9.359 0.854 1.00 89.75 311 SER A N 1
ATOM 2600 C CA . SER A 1 311 ? -9.966 8.308 0.014 1.00 89.75 311 SER A CA 1
ATOM 2601 C C . SER A 1 311 ? -11.475 8.205 0.228 1.00 89.75 311 SER A C 1
ATOM 2603 O O . SER A 1 311 ? -11.964 7.556 1.150 1.00 89.75 311 SER A O 1
ATOM 2605 N N . THR A 1 312 ? -12.240 8.782 -0.694 1.00 87.38 312 THR A N 1
ATOM 2606 C CA . THR A 1 312 ? -13.712 8.707 -0.707 1.00 87.38 312 THR A CA 1
ATOM 2607 C C . THR A 1 312 ? -14.230 7.273 -0.844 1.00 87.38 312 THR A C 1
ATOM 2609 O O . THR A 1 312 ? -15.320 6.943 -0.377 1.00 87.38 312 THR A O 1
ATOM 2612 N N . THR A 1 313 ? -13.438 6.396 -1.471 1.00 88.06 313 THR A N 1
ATOM 2613 C CA . THR A 1 313 ? -13.762 4.968 -1.597 1.00 88.06 313 THR A CA 1
ATOM 2614 C C . THR A 1 313 ? -13.686 4.280 -0.235 1.00 88.06 313 THR A C 1
ATOM 2616 O O . THR A 1 313 ? -14.598 3.538 0.136 1.00 88.06 313 THR A O 1
ATOM 2619 N N . LEU A 1 314 ? -12.645 4.591 0.541 1.00 90.75 314 LEU A N 1
ATOM 2620 C CA . LEU A 1 314 ? -12.467 4.079 1.894 1.00 90.75 314 LEU A CA 1
ATOM 2621 C C . LEU A 1 314 ? -13.470 4.694 2.881 1.00 90.75 314 LEU A C 1
ATOM 2623 O O . LEU A 1 314 ? -14.013 3.971 3.713 1.00 90.75 314 LEU A O 1
ATOM 2627 N N . GLU A 1 315 ? -13.778 5.991 2.775 1.00 90.31 315 GLU A N 1
ATOM 2628 C CA . GLU A 1 315 ? -14.839 6.635 3.569 1.00 90.31 315 GLU A CA 1
ATOM 2629 C C . GLU A 1 315 ? -16.184 5.920 3.388 1.00 90.31 315 GLU A C 1
ATOM 2631 O O . GLU A 1 315 ? -16.850 5.576 4.369 1.00 90.31 315 GLU A O 1
ATOM 2636 N N . GLY A 1 316 ? -16.560 5.638 2.135 1.00 90.25 316 GLY A N 1
ATOM 2637 C CA . GLY A 1 316 ? -17.786 4.911 1.810 1.00 90.25 316 GLY A CA 1
ATOM 2638 C C . GLY A 1 316 ? -17.801 3.488 2.375 1.00 90.25 316 GLY A C 1
ATOM 2639 O O . GLY A 1 316 ? -18.814 3.056 2.931 1.00 90.25 316 GLY A O 1
ATOM 2640 N N . LEU A 1 317 ? -16.671 2.775 2.294 1.00 92.19 317 LEU A N 1
ATOM 2641 C CA . LEU A 1 317 ? -16.506 1.456 2.911 1.00 92.19 317 LEU A CA 1
ATOM 2642 C C . LEU A 1 317 ? -16.686 1.530 4.431 1.00 92.19 317 LEU A C 1
ATOM 2644 O O . LEU A 1 317 ? -17.539 0.823 4.973 1.00 92.19 317 LEU A O 1
ATOM 2648 N N . LYS A 1 318 ? -15.950 2.422 5.109 1.00 93.06 318 LYS A N 1
ATOM 2649 C CA . LYS A 1 318 ? -16.027 2.609 6.566 1.00 93.06 318 LYS A CA 1
ATOM 2650 C C . LYS A 1 318 ? -17.461 2.922 6.986 1.00 93.06 318 LYS A C 1
ATOM 2652 O O . LYS A 1 318 ? -17.987 2.271 7.881 1.00 93.06 318 LYS A O 1
ATOM 2657 N N . SER A 1 319 ? -18.120 3.866 6.315 1.00 92.75 319 SER A N 1
ATOM 2658 C CA . SER A 1 319 ? -19.504 4.257 6.612 1.00 92.75 319 SER A CA 1
ATOM 2659 C C . SER A 1 319 ? -20.486 3.086 6.485 1.00 92.75 319 SER A C 1
ATOM 2661 O O . SER A 1 319 ? -21.283 2.845 7.393 1.00 92.75 319 SER A O 1
ATOM 2663 N N . SER A 1 320 ? -20.393 2.303 5.403 1.00 92.88 320 SER A N 1
ATOM 2664 C CA . SER A 1 320 ? -21.284 1.159 5.172 1.00 92.88 320 SER A CA 1
ATOM 2665 C C . SER A 1 320 ? -21.164 0.093 6.260 1.00 92.88 320 SER A C 1
ATOM 2667 O O . SER A 1 320 ? -22.179 -0.448 6.713 1.00 92.88 320 SER A O 1
ATOM 2669 N N . PHE A 1 321 ? -19.939 -0.239 6.669 1.00 93.94 321 PHE A N 1
ATOM 2670 C CA . PHE A 1 321 ? -19.720 -1.224 7.723 1.00 93.94 321 PHE A CA 1
ATOM 2671 C C . PHE A 1 321 ? -20.098 -0.660 9.091 1.00 93.94 321 PHE A C 1
ATOM 2673 O O . PHE A 1 321 ? -20.832 -1.321 9.821 1.00 93.94 321 PHE A O 1
ATOM 2680 N N . ARG A 1 322 ? -19.692 0.575 9.408 1.00 94.69 322 ARG A N 1
ATOM 2681 C CA . ARG A 1 322 ? -20.029 1.226 10.679 1.00 94.69 322 ARG A CA 1
ATOM 2682 C C . ARG A 1 322 ? -21.536 1.250 10.918 1.00 94.69 322 ARG A C 1
ATOM 2684 O O . ARG A 1 322 ? -21.973 0.711 11.921 1.00 94.69 322 ARG A O 1
ATOM 2691 N N . LYS A 1 323 ? -22.327 1.703 9.940 1.00 93.75 323 LYS A N 1
ATOM 2692 C CA . LYS A 1 323 ? -23.800 1.724 10.023 1.00 93.75 323 LYS A CA 1
ATOM 2693 C C . LYS A 1 323 ? -24.427 0.341 10.234 1.00 93.75 323 LYS A C 1
ATOM 2695 O O . LYS A 1 323 ? -25.482 0.226 10.853 1.00 93.75 323 LYS A O 1
ATOM 2700 N N . THR A 1 324 ? -23.830 -0.700 9.655 1.00 93.88 324 THR A N 1
ATOM 2701 C CA . THR A 1 324 ? -24.346 -2.071 9.784 1.00 93.88 324 THR A CA 1
ATOM 2702 C C . THR A 1 324 ? -24.061 -2.618 11.181 1.00 93.88 324 THR A C 1
ATOM 2704 O O . THR A 1 324 ? -24.957 -3.132 11.846 1.00 93.88 324 THR A O 1
ATOM 2707 N N . TYR A 1 325 ? -22.810 -2.504 11.624 1.00 95.12 325 TYR A N 1
ATOM 2708 C CA . TYR A 1 325 ? -22.343 -3.145 12.848 1.00 95.12 325 TYR A CA 1
ATOM 2709 C C . TYR A 1 325 ? -22.626 -2.326 14.108 1.00 95.12 325 TYR A C 1
ATOM 2711 O O . TYR A 1 325 ? -22.728 -2.919 15.175 1.00 95.12 325 TYR A O 1
ATOM 2719 N N . SER A 1 326 ? -22.858 -1.015 14.003 1.00 94.06 326 SER A N 1
ATOM 2720 C CA . SER A 1 326 ? -23.305 -0.205 15.141 1.00 94.06 326 SER A CA 1
ATOM 2721 C C . SER A 1 326 ? -24.682 -0.620 15.615 1.00 94.06 326 SER A C 1
ATOM 2723 O O . SER A 1 326 ? -24.884 -0.838 16.804 1.00 94.06 326 SER A O 1
ATOM 2725 N N . LYS A 1 327 ? -25.604 -0.830 14.672 1.00 93.25 327 LYS A N 1
ATOM 2726 C CA . LYS A 1 327 ? -26.934 -1.373 14.956 1.00 93.25 327 LYS A CA 1
ATOM 2727 C C . LYS A 1 327 ? -26.859 -2.798 15.489 1.00 93.25 327 LYS A C 1
ATOM 2729 O O . LYS A 1 327 ? -27.505 -3.110 16.477 1.00 93.25 327 LYS A O 1
ATOM 2734 N N . LYS A 1 328 ? -26.066 -3.655 14.836 1.00 93.56 328 LYS A N 1
ATOM 2735 C CA . LYS A 1 328 ? -25.986 -5.080 15.183 1.00 93.56 328 LYS A CA 1
ATOM 2736 C C . LYS A 1 328 ? -25.383 -5.324 16.569 1.00 93.56 328 LYS A C 1
ATOM 2738 O O . LYS A 1 328 ? -25.874 -6.182 17.287 1.00 93.56 328 LYS A O 1
ATOM 2743 N N . ALA A 1 329 ? -24.337 -4.584 16.926 1.00 90.88 329 ALA A N 1
ATOM 2744 C CA . ALA A 1 329 ? -23.648 -4.728 18.207 1.00 90.88 329 ALA A CA 1
ATOM 2745 C C . ALA A 1 329 ? -24.117 -3.719 19.269 1.00 90.88 329 ALA A C 1
ATOM 2747 O O . ALA A 1 329 ? -23.598 -3.732 20.379 1.00 90.88 329 ALA A O 1
ATOM 2748 N N . ASN A 1 330 ? -25.072 -2.844 18.935 1.00 91.44 330 ASN A N 1
ATOM 2749 C CA . ASN A 1 330 ? -25.547 -1.752 19.786 1.00 91.44 330 ASN A CA 1
ATOM 2750 C C . ASN A 1 330 ? -24.406 -0.873 20.351 1.00 91.44 330 ASN A C 1
ATOM 2752 O O . ASN A 1 330 ? -24.347 -0.576 21.542 1.00 91.44 330 ASN A O 1
ATOM 2756 N N . ILE A 1 331 ? -23.472 -0.466 19.484 1.00 90.38 331 ILE A N 1
ATOM 2757 C CA . ILE A 1 331 ? -22.329 0.400 19.827 1.00 90.38 331 ILE A CA 1
ATOM 2758 C C . ILE A 1 331 ? -22.239 1.590 18.874 1.00 90.38 331 ILE A C 1
ATOM 2760 O O . ILE A 1 331 ? -22.733 1.537 17.751 1.00 90.38 331 ILE A O 1
ATOM 2764 N N . LYS A 1 332 ? -21.559 2.669 19.273 1.00 88.06 332 LYS A N 1
ATOM 2765 C CA . LYS A 1 332 ? -21.367 3.835 18.392 1.00 88.06 332 LYS A CA 1
ATOM 2766 C C . LYS A 1 332 ? -20.451 3.508 17.205 1.00 88.06 332 LYS A C 1
ATOM 2768 O O . LYS A 1 332 ? -19.438 2.826 17.351 1.00 88.06 332 LYS A O 1
ATOM 2773 N N . ASP A 1 333 ? -20.759 4.092 16.046 1.00 86.88 333 ASP A N 1
ATOM 2774 C CA . ASP A 1 333 ? -20.065 3.882 14.766 1.00 86.88 333 ASP A CA 1
ATOM 2775 C C . ASP A 1 333 ? -18.532 3.991 14.847 1.00 86.88 333 ASP A C 1
ATOM 2777 O O . ASP A 1 333 ? -17.798 3.195 14.255 1.00 86.88 333 ASP A O 1
ATOM 2781 N N . PHE A 1 334 ? -18.020 4.986 15.576 1.00 83.06 334 PHE A N 1
ATOM 2782 C CA . PHE A 1 334 ? -16.582 5.255 15.642 1.00 83.06 334 PHE A CA 1
ATOM 2783 C C . PHE A 1 334 ? -15.799 4.223 16.465 1.00 83.06 334 PHE A C 1
ATOM 2785 O O . PHE A 1 334 ? -14.572 4.179 16.347 1.00 83.06 334 PHE A O 1
ATOM 2792 N N . TYR A 1 335 ? -16.477 3.354 17.222 1.00 89.25 335 TYR A N 1
ATOM 2793 C CA . TYR A 1 335 ? -15.857 2.235 17.925 1.00 89.25 335 TYR A CA 1
ATOM 2794 C C . TYR A 1 335 ? -15.638 1.013 17.035 1.00 89.25 335 TYR A C 1
ATOM 2796 O O . TYR A 1 335 ? -15.019 0.078 17.488 1.00 89.25 335 TYR A O 1
ATOM 2804 N N . ILE A 1 336 ? -16.102 0.968 15.787 1.00 92.81 336 ILE A N 1
ATOM 2805 C CA . ILE A 1 336 ? -16.080 -0.290 15.012 1.00 92.81 336 ILE A CA 1
ATOM 2806 C C . ILE A 1 336 ? -14.745 -0.509 14.301 1.00 92.81 336 ILE A C 1
ATOM 2808 O O . ILE A 1 336 ? -14.131 -1.565 14.409 1.00 92.81 336 ILE A O 1
ATOM 2812 N N . MET A 1 337 ? -14.287 0.496 13.552 1.00 95.31 337 MET A N 1
ATOM 2813 C CA . MET A 1 337 ? -13.084 0.377 12.725 1.00 95.31 337 MET A CA 1
ATOM 2814 C C . MET A 1 337 ? -12.393 1.716 12.485 1.00 95.31 337 MET A C 1
ATOM 2816 O O . MET A 1 337 ? -13.023 2.775 12.573 1.00 95.31 337 MET A O 1
ATOM 2820 N N . HIS A 1 338 ? -11.110 1.672 12.149 1.00 94.62 338 HIS A N 1
ATOM 2821 C CA . HIS A 1 338 ? -10.311 2.798 11.670 1.00 94.62 338 HIS A CA 1
ATOM 2822 C C . HIS A 1 338 ? -9.463 2.356 10.469 1.00 94.62 338 HIS A C 1
ATOM 2824 O O . HIS A 1 338 ? -9.095 1.195 10.354 1.00 94.62 338 HIS A O 1
ATOM 2830 N N . SER A 1 339 ? -9.185 3.283 9.562 1.00 94.50 339 SER A N 1
ATOM 2831 C CA . SER A 1 339 ? -8.205 3.111 8.493 1.00 94.50 339 SER A CA 1
ATOM 2832 C C . SER A 1 339 ? -7.764 4.509 8.062 1.00 94.50 339 SER A C 1
ATOM 2834 O O . SER A 1 339 ? -8.668 5.354 7.927 1.00 94.50 339 SER A O 1
ATOM 2836 N N . PRO A 1 340 ? -6.457 4.756 7.866 1.00 93.69 340 PRO A N 1
ATOM 2837 C CA . PRO A 1 340 ? -5.965 6.047 7.406 1.00 93.69 340 PRO A CA 1
ATOM 2838 C C . PRO A 1 340 ? -6.495 6.392 6.015 1.00 93.69 340 PRO A C 1
ATOM 2840 O O . PRO A 1 340 ? -6.897 5.522 5.244 1.00 93.69 340 PRO A O 1
ATOM 2843 N N . ASP A 1 341 ? -6.529 7.678 5.684 1.00 89.31 341 ASP A N 1
ATOM 2844 C CA . ASP A 1 341 ? -7.287 8.153 4.526 1.00 89.31 341 ASP A CA 1
ATOM 2845 C C . ASP A 1 341 ? -6.468 8.269 3.227 1.00 89.31 341 ASP A C 1
ATOM 2847 O O . ASP A 1 341 ? -7.050 8.456 2.152 1.00 89.31 341 ASP A O 1
ATOM 2851 N N . ASN A 1 342 ? -5.140 8.136 3.287 1.00 91.88 342 ASN A N 1
ATOM 2852 C CA . ASN A 1 342 ? -4.240 8.214 2.132 1.00 91.88 342 ASN A CA 1
ATOM 2853 C C . ASN A 1 342 ? -3.019 7.292 2.260 1.00 91.88 342 ASN A C 1
ATOM 2855 O O . ASN A 1 342 ? -2.777 6.677 3.293 1.00 91.88 342 ASN A O 1
ATOM 2859 N N . PHE A 1 343 ? -2.263 7.184 1.167 1.00 93.56 343 PHE A N 1
ATOM 2860 C CA . PHE A 1 343 ? -1.137 6.261 1.063 1.00 93.56 343 PHE A CA 1
ATOM 2861 C C . PHE A 1 343 ? 0.056 6.633 1.954 1.00 93.56 343 PHE A C 1
ATOM 2863 O O . PHE A 1 343 ? 0.854 5.766 2.313 1.00 93.56 343 PHE A O 1
ATOM 2870 N N . GLU A 1 344 ? 0.233 7.915 2.267 1.00 93.31 344 GLU A N 1
ATOM 2871 C CA . GLU A 1 344 ? 1.274 8.390 3.174 1.00 93.31 344 GLU A CA 1
ATOM 2872 C C . GLU A 1 344 ? 0.956 7.962 4.612 1.00 93.31 344 GLU A C 1
ATOM 2874 O O . GLU A 1 344 ? 1.758 7.262 5.228 1.00 93.31 344 GLU A O 1
ATOM 2879 N N . ASP A 1 345 ? -0.254 8.247 5.094 1.00 94.62 345 ASP A N 1
ATOM 2880 C CA . ASP A 1 345 ? -0.680 7.834 6.432 1.00 94.62 345 ASP A CA 1
ATOM 2881 C C . ASP A 1 345 ? -0.768 6.306 6.563 1.00 94.62 345 ASP A C 1
ATOM 2883 O O . ASP A 1 345 ? -0.480 5.760 7.623 1.00 94.62 345 ASP A O 1
ATOM 2887 N N . ASN A 1 346 ? -1.124 5.583 5.493 1.00 95.75 346 ASN A N 1
ATOM 2888 C CA . ASN A 1 346 ? -1.098 4.117 5.492 1.00 95.75 346 ASN A CA 1
ATOM 2889 C C . ASN A 1 346 ? 0.300 3.571 5.816 1.00 95.75 346 ASN A C 1
ATOM 2891 O O . ASN A 1 346 ? 0.423 2.616 6.581 1.00 95.75 346 ASN A O 1
ATOM 2895 N N . GLN A 1 347 ? 1.347 4.160 5.227 1.00 95.94 347 GLN A N 1
ATOM 2896 C CA . GLN A 1 347 ? 2.730 3.736 5.452 1.00 95.94 347 GLN A CA 1
ATOM 2897 C C . GLN A 1 347 ? 3.156 3.999 6.901 1.00 95.94 347 GLN A C 1
ATOM 2899 O O . GLN A 1 347 ? 3.755 3.125 7.529 1.00 95.94 347 GLN A O 1
ATOM 2904 N N . GLU A 1 348 ? 2.802 5.157 7.462 1.00 96.38 348 GLU A N 1
ATOM 2905 C CA . GLU A 1 348 ? 3.082 5.462 8.870 1.00 96.38 348 GLU A CA 1
ATOM 2906 C C . GLU A 1 348 ? 2.283 4.567 9.825 1.00 96.38 348 GLU A C 1
ATOM 2908 O O . GLU A 1 348 ? 2.842 4.006 10.768 1.00 96.38 348 GLU A O 1
ATOM 2913 N N . ALA A 1 349 ? 1.004 4.316 9.535 1.00 96.81 349 ALA A N 1
ATOM 2914 C CA . ALA A 1 349 ? 0.188 3.385 10.307 1.00 96.81 349 ALA A CA 1
ATOM 2915 C C . ALA A 1 349 ? 0.793 1.976 10.316 1.00 96.81 349 ALA A C 1
ATOM 2917 O O . ALA A 1 349 ? 0.798 1.324 11.356 1.00 96.81 349 ALA A O 1
ATOM 2918 N N . VAL A 1 350 ? 1.360 1.505 9.200 1.00 96.31 350 VAL A N 1
ATOM 2919 C CA . VAL A 1 350 ? 2.068 0.214 9.141 1.00 96.31 350 VAL A CA 1
ATOM 2920 C C . VAL A 1 350 ? 3.280 0.185 10.069 1.00 96.31 350 VAL A C 1
ATOM 2922 O O . VAL A 1 350 ? 3.494 -0.828 10.737 1.00 96.31 350 VAL A O 1
ATOM 2925 N N . LYS A 1 351 ? 4.053 1.273 10.162 1.00 96.00 351 LYS A N 1
ATOM 2926 C CA . LYS A 1 351 ? 5.177 1.368 11.109 1.00 96.00 351 LYS A CA 1
ATOM 2927 C C . LYS A 1 351 ? 4.690 1.316 12.558 1.00 96.00 351 LYS A C 1
ATOM 2929 O O . LYS A 1 351 ? 5.248 0.562 13.352 1.00 96.00 351 LYS A O 1
ATOM 2934 N N . ILE A 1 352 ? 3.618 2.043 12.883 1.00 96.19 352 ILE A N 1
ATOM 2935 C CA . ILE A 1 352 ? 2.993 2.025 14.217 1.00 96.19 352 ILE A CA 1
ATOM 2936 C C . ILE A 1 352 ? 2.488 0.614 14.545 1.00 96.19 352 ILE A C 1
ATOM 2938 O O . ILE A 1 352 ? 2.795 0.074 15.602 1.00 96.19 352 ILE A O 1
ATOM 2942 N N . ILE A 1 353 ? 1.783 -0.036 13.618 1.00 95.19 353 ILE A N 1
ATOM 2943 C CA . ILE A 1 353 ? 1.312 -1.416 13.783 1.00 95.19 353 ILE A CA 1
ATOM 2944 C C . ILE A 1 353 ? 2.484 -2.362 14.062 1.00 95.19 353 ILE A C 1
ATOM 2946 O O . ILE A 1 353 ? 2.414 -3.132 15.012 1.00 95.19 353 ILE A O 1
ATOM 2950 N N . LYS A 1 354 ? 3.573 -2.291 13.285 1.00 93.44 354 LYS A N 1
ATOM 2951 C CA . LYS A 1 354 ? 4.767 -3.129 13.495 1.00 93.44 354 LYS A CA 1
ATOM 2952 C C . LYS A 1 354 ? 5.430 -2.875 14.853 1.00 93.44 354 LYS A C 1
ATOM 2954 O O . LYS A 1 354 ? 5.889 -3.823 15.474 1.00 93.44 354 LYS A O 1
ATOM 2959 N N . LYS A 1 355 ? 5.465 -1.620 15.312 1.00 93.75 355 LYS A N 1
ATOM 2960 C CA . LYS A 1 355 ? 6.025 -1.224 16.614 1.00 93.75 355 LYS A CA 1
ATOM 2961 C C . LYS A 1 355 ? 5.251 -1.821 17.795 1.00 93.75 355 LYS A C 1
ATOM 2963 O O . LYS A 1 355 ? 5.867 -2.159 18.796 1.00 93.75 355 LYS A O 1
ATOM 2968 N N . HIS A 1 356 ? 3.924 -1.921 17.685 1.00 92.50 356 HIS A N 1
ATOM 2969 C CA . HIS A 1 356 ? 3.038 -2.391 18.765 1.00 92.50 356 HIS A CA 1
ATOM 2970 C C . HIS A 1 356 ? 2.576 -3.842 18.610 1.00 92.50 356 HIS A C 1
ATOM 2972 O O . HIS A 1 356 ? 1.930 -4.384 19.505 1.00 92.50 356 HIS A O 1
ATOM 2978 N N . ALA A 1 357 ? 2.872 -4.480 17.479 1.00 85.56 357 ALA A N 1
ATOM 2979 C CA . ALA A 1 357 ? 2.679 -5.908 17.327 1.00 85.56 357 ALA A CA 1
ATOM 2980 C C . ALA A 1 357 ? 3.637 -6.619 18.285 1.00 85.56 357 ALA A C 1
ATOM 2982 O O . ALA A 1 357 ? 4.851 -6.600 18.080 1.00 85.56 357 ALA A O 1
ATOM 2983 N N . THR A 1 358 ? 3.094 -7.249 19.327 1.00 66.94 358 THR A N 1
ATOM 2984 C CA . THR A 1 358 ? 3.864 -8.155 20.178 1.00 66.94 358 THR A CA 1
ATOM 2985 C C . THR A 1 358 ? 4.550 -9.177 19.279 1.00 66.94 358 THR A C 1
ATOM 2987 O O . THR A 1 358 ? 3.890 -9.901 18.526 1.00 66.94 358 THR A O 1
ATOM 2990 N N . LYS A 1 359 ? 5.887 -9.231 19.331 1.00 51.44 359 LYS A N 1
ATOM 2991 C CA . LYS A 1 359 ? 6.638 -10.362 18.787 1.00 51.44 359 LYS A CA 1
ATOM 2992 C C . LYS A 1 359 ? 6.248 -11.572 19.628 1.00 51.44 359 LYS A C 1
ATOM 2994 O O . LYS A 1 359 ? 6.872 -11.847 20.646 1.00 51.44 359 LYS A O 1
ATOM 2999 N N . LYS A 1 360 ? 5.180 -12.277 19.256 1.00 41.81 360 LYS A N 1
ATOM 3000 C CA . LYS A 1 360 ? 5.064 -13.664 19.688 1.00 41.81 360 LYS A CA 1
ATOM 3001 C C . LYS A 1 360 ? 6.224 -14.384 19.022 1.00 41.81 360 LYS A C 1
ATOM 3003 O O . LYS A 1 360 ? 6.284 -14.407 17.796 1.00 41.81 360 LYS A O 1
ATOM 3008 N N . ASN A 1 361 ? 7.156 -14.847 19.851 1.00 30.30 361 ASN A N 1
ATOM 3009 C CA . ASN A 1 361 ? 8.166 -15.822 19.476 1.00 30.30 361 ASN A CA 1
ATOM 3010 C C . ASN A 1 361 ? 7.484 -16.896 18.618 1.00 30.30 361 ASN A C 1
ATOM 3012 O O . ASN A 1 361 ? 6.489 -17.480 19.060 1.00 30.30 361 ASN A O 1
ATOM 3016 N N . GLU A 1 362 ? 7.961 -17.049 17.383 1.00 30.12 362 GLU A N 1
ATOM 3017 C CA . GLU A 1 362 ? 7.822 -18.315 16.662 1.00 30.12 362 GLU A CA 1
ATOM 3018 C C . GLU A 1 362 ? 8.641 -19.382 17.387 1.00 30.12 362 GLU A C 1
ATOM 3020 O O . GLU A 1 362 ? 9.753 -19.038 17.860 1.00 30.12 362 GLU A O 1
#

pLDDT: mean 80.8, std 20.54, range [30.12, 98.0]